Protein AF-A0A8S3PV95-F1 (afdb_monomer_lite)

Structure (mmCIF, N/CA/C/O backbone):
data_AF-A0A8S3PV95-F1
#
_entry.id   AF-A0A8S3PV95-F1
#
loop_
_atom_site.group_PDB
_atom_site.id
_atom_site.type_symbol
_atom_site.label_atom_id
_atom_site.label_alt_id
_atom_site.label_comp_id
_atom_site.label_asym_id
_atom_site.label_entity_id
_atom_site.label_seq_id
_atom_site.pdbx_PDB_ins_code
_atom_site.Cartn_x
_atom_site.Cartn_y
_atom_site.Cartn_z
_atom_site.occupancy
_atom_site.B_iso_or_equiv
_atom_site.auth_seq_id
_atom_site.auth_comp_id
_atom_site.auth_asym_id
_atom_site.auth_atom_id
_atom_site.pdbx_PDB_model_num
ATOM 1 N N . MET A 1 1 ? -9.561 -6.907 -27.483 1.00 29.58 1 MET A N 1
ATOM 2 C CA . MET A 1 1 ? -8.348 -7.741 -27.579 1.00 29.58 1 MET A CA 1
ATOM 3 C C . MET A 1 1 ? -7.239 -7.018 -26.841 1.00 29.58 1 MET A C 1
ATOM 5 O O . MET A 1 1 ? -6.852 -5.944 -27.273 1.00 29.58 1 MET A O 1
ATOM 9 N N . LEU A 1 2 ? -6.830 -7.521 -25.676 1.00 30.83 2 LEU A N 1
ATOM 10 C CA . LEU A 1 2 ? -5.582 -7.102 -25.039 1.00 30.83 2 LEU A CA 1
ATOM 11 C C . LEU A 1 2 ? -4.491 -7.917 -25.732 1.00 30.83 2 LEU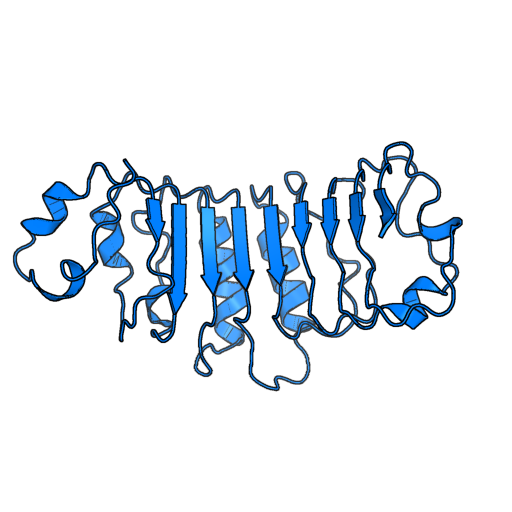 A C 1
ATOM 13 O O . LEU A 1 2 ? -4.472 -9.133 -25.579 1.00 30.83 2 LEU A O 1
ATOM 17 N N . GLU A 1 3 ? -3.653 -7.278 -26.545 1.00 33.09 3 GLU A N 1
ATOM 18 C CA . GLU A 1 3 ? -2.415 -7.902 -27.012 1.00 33.09 3 GLU A CA 1
ATOM 19 C C . GLU A 1 3 ? -1.503 -8.066 -25.793 1.00 33.09 3 GLU A C 1
ATOM 21 O O . GLU A 1 3 ? -0.756 -7.167 -25.410 1.00 33.09 3 GLU A O 1
ATOM 26 N N . THR A 1 4 ? -1.620 -9.204 -25.115 1.00 37.59 4 THR A N 1
ATOM 27 C CA . THR A 1 4 ? -0.568 -9.711 -24.237 1.00 37.59 4 THR A CA 1
ATOM 28 C C . THR A 1 4 ? 0.606 -10.061 -25.136 1.00 37.59 4 THR A C 1
ATOM 30 O O . THR A 1 4 ? 0.653 -11.136 -25.724 1.00 37.59 4 THR A O 1
ATOM 33 N N . VAL A 1 5 ? 1.512 -9.104 -25.314 1.00 43.50 5 VAL A N 1
ATOM 34 C CA . VAL A 1 5 ? 2.782 -9.328 -26.000 1.00 43.50 5 VAL A CA 1
ATOM 35 C C . VAL A 1 5 ? 3.609 -10.250 -25.109 1.00 43.50 5 VAL A C 1
ATOM 37 O O . VAL A 1 5 ? 4.073 -9.831 -24.049 1.00 43.50 5 VAL A O 1
ATOM 40 N N . GLU A 1 6 ? 3.755 -11.514 -25.511 1.00 42.12 6 GLU A N 1
ATOM 41 C CA . GLU A 1 6 ? 4.712 -12.429 -24.893 1.00 42.12 6 GLU A CA 1
ATOM 42 C C . GLU A 1 6 ? 6.130 -11.880 -25.087 1.00 42.12 6 GLU A C 1
ATOM 44 O O . GLU A 1 6 ? 6.581 -11.537 -26.181 1.00 42.12 6 GLU A O 1
ATOM 49 N N . VAL A 1 7 ? 6.814 -11.715 -23.959 1.00 48.84 7 VAL A N 1
ATOM 50 C CA . VAL A 1 7 ? 8.017 -10.900 -23.795 1.00 48.84 7 VAL A CA 1
ATOM 51 C C . VAL A 1 7 ? 9.277 -11.721 -24.092 1.00 48.84 7 VAL A C 1
ATOM 53 O O . VAL A 1 7 ? 10.231 -11.732 -23.319 1.00 48.84 7 VAL A O 1
ATOM 56 N N . ASP A 1 8 ? 9.316 -12.380 -25.248 1.00 43.03 8 ASP A N 1
ATOM 57 C CA . ASP A 1 8 ? 10.586 -12.844 -25.834 1.00 43.03 8 ASP A CA 1
ATOM 58 C C . ASP A 1 8 ? 11.367 -11.676 -26.472 1.00 43.03 8 ASP A C 1
ATOM 60 O O . ASP A 1 8 ? 12.586 -11.723 -26.646 1.00 43.03 8 ASP A O 1
ATOM 64 N N . ILE A 1 9 ? 10.680 -10.553 -26.702 1.00 49.56 9 ILE A N 1
ATOM 65 C CA . ILE A 1 9 ? 11.205 -9.315 -27.291 1.00 49.56 9 ILE A CA 1
ATOM 66 C C . ILE A 1 9 ? 12.329 -8.663 -26.463 1.00 49.56 9 ILE A C 1
ATOM 68 O O . ILE A 1 9 ? 13.257 -8.090 -27.032 1.00 49.56 9 ILE A O 1
ATOM 72 N N . LEU A 1 10 ? 12.306 -8.759 -25.128 1.00 49.19 10 LEU A N 1
ATOM 73 C CA . LEU A 1 10 ? 13.292 -8.059 -24.286 1.00 49.19 10 LEU A CA 1
ATOM 74 C C . LEU A 1 10 ? 14.672 -8.733 -24.239 1.00 49.19 10 LEU A C 1
ATOM 76 O O . LEU A 1 10 ? 15.622 -8.118 -23.754 1.00 49.19 10 LEU A O 1
ATOM 80 N N . LYS A 1 11 ? 14.806 -9.969 -24.737 1.00 45.56 11 LYS A N 1
ATOM 81 C CA . LYS A 1 11 ? 16.090 -10.692 -24.763 1.00 45.56 11 LYS A CA 1
ATOM 82 C C . LYS A 1 11 ? 16.839 -10.584 -26.096 1.00 45.56 11 LYS A C 1
ATOM 84 O O . LYS A 1 11 ? 18.030 -10.875 -26.112 1.00 45.56 11 LYS A O 1
ATOM 89 N N . ALA A 1 12 ? 16.181 -10.192 -27.191 1.00 40.50 12 ALA A N 1
ATOM 90 C CA . ALA A 1 12 ? 16.647 -10.565 -28.532 1.00 40.50 12 ALA A CA 1
ATOM 91 C C . ALA A 1 12 ? 17.147 -9.431 -29.450 1.00 40.50 12 ALA A C 1
ATOM 93 O O . ALA A 1 12 ? 17.648 -9.747 -30.525 1.00 40.50 12 ALA A O 1
ATOM 94 N N . ASP A 1 13 ? 17.061 -8.145 -29.082 1.00 49.44 13 ASP A N 1
ATOM 95 C CA . ASP A 1 13 ? 17.393 -7.066 -30.033 1.00 49.44 13 ASP A CA 1
ATOM 96 C C . ASP A 1 13 ? 18.457 -6.064 -29.534 1.00 49.44 13 ASP A C 1
ATOM 98 O O . ASP A 1 13 ? 18.120 -5.057 -28.902 1.00 49.44 13 ASP A O 1
ATOM 102 N N . PRO A 1 14 ? 19.747 -6.290 -29.850 1.00 44.56 14 PRO A N 1
ATOM 103 C CA . PRO A 1 14 ? 20.816 -5.318 -29.619 1.00 44.56 14 PRO A CA 1
ATOM 104 C C . PRO A 1 14 ? 20.798 -4.118 -30.593 1.00 44.56 14 PRO A C 1
ATOM 106 O O . PRO A 1 14 ? 21.588 -3.193 -30.409 1.00 44.56 14 PRO A O 1
ATOM 109 N N . PHE A 1 15 ? 19.908 -4.088 -31.597 1.00 44.50 15 PHE A N 1
ATOM 110 C CA . PHE A 1 15 ? 19.884 -3.080 -32.669 1.00 44.50 15 PHE A CA 1
ATOM 111 C C . PHE A 1 15 ? 18.680 -2.120 -32.635 1.00 44.50 15 PHE A C 1
ATOM 113 O O . PHE A 1 15 ? 18.562 -1.252 -33.503 1.00 44.50 15 PHE A O 1
ATOM 120 N N . GLY A 1 16 ? 17.813 -2.190 -31.620 1.00 48.78 16 GLY A N 1
ATOM 121 C CA . GLY A 1 16 ? 16.838 -1.126 -31.343 1.00 48.78 16 GLY A CA 1
ATOM 122 C C . GLY A 1 16 ? 15.613 -1.077 -32.269 1.00 48.78 16 GLY A C 1
ATOM 123 O O . GLY A 1 16 ? 14.827 -0.128 -32.180 1.00 48.78 16 GLY A O 1
ATOM 124 N N . GLN A 1 17 ? 15.431 -2.051 -33.162 1.00 48.94 17 GLN A N 1
ATOM 125 C CA . GLN A 1 17 ? 14.332 -2.058 -34.132 1.00 48.94 17 GLN A CA 1
ATOM 126 C C . GLN A 1 17 ? 13.010 -2.525 -33.519 1.00 48.94 17 GLN A C 1
ATOM 128 O O . GLN A 1 17 ? 11.970 -1.925 -33.796 1.00 48.94 17 GLN A O 1
ATOM 133 N N . VAL A 1 18 ? 13.037 -3.514 -32.622 1.00 52.06 18 VAL A N 1
ATOM 134 C CA . VAL A 1 18 ? 11.828 -4.028 -31.963 1.00 52.06 18 VAL A CA 1
ATOM 135 C C . VAL A 1 18 ? 11.217 -2.972 -31.032 1.00 52.06 18 VAL A C 1
ATOM 137 O O . VAL A 1 18 ? 9.998 -2.844 -30.925 1.00 52.06 18 VAL A O 1
ATOM 140 N N . TYR A 1 19 ? 12.048 -2.112 -30.448 1.00 53.94 19 TYR A N 1
ATOM 141 C CA . TYR A 1 19 ? 11.628 -1.075 -29.508 1.00 53.94 19 TYR A CA 1
ATOM 142 C C . TYR A 1 19 ? 10.808 0.066 -30.132 1.00 53.94 19 TYR A C 1
ATOM 144 O O . TYR A 1 19 ? 9.970 0.649 -29.445 1.00 53.94 19 TYR A O 1
ATOM 152 N N . LYS A 1 20 ? 10.962 0.364 -31.434 1.00 58.91 20 LYS A N 1
ATOM 153 C CA . LYS A 1 20 ? 10.128 1.380 -32.115 1.00 58.91 20 LYS A CA 1
ATOM 154 C C . LYS A 1 20 ? 8.649 0.980 -32.196 1.00 58.91 20 LYS A C 1
ATOM 156 O O . LYS A 1 20 ? 7.794 1.861 -32.280 1.00 58.91 20 LYS A O 1
ATOM 161 N N . SER A 1 21 ? 8.348 -0.319 -32.149 1.00 63.25 21 SER A N 1
ATOM 162 C CA . SER A 1 21 ? 6.982 -0.851 -32.253 1.00 63.25 21 SER A CA 1
ATOM 163 C C . SER A 1 21 ? 6.175 -0.761 -30.951 1.00 63.25 21 SER A C 1
ATOM 165 O O . SER A 1 21 ? 4.957 -0.909 -30.964 1.00 63.25 21 SER A O 1
ATOM 167 N N . LEU A 1 22 ? 6.821 -0.467 -29.817 1.00 74.75 22 LEU A N 1
ATOM 168 C CA . LEU A 1 22 ? 6.181 -0.535 -28.499 1.00 74.75 22 LEU A CA 1
ATOM 169 C C . LEU A 1 22 ? 5.554 0.796 -28.045 1.00 74.75 22 LEU A C 1
ATOM 171 O O . LEU A 1 22 ? 4.965 0.879 -26.968 1.00 74.75 22 LEU A O 1
ATOM 175 N N . ASN A 1 23 ? 5.598 1.834 -28.886 1.00 81.25 23 ASN A N 1
ATOM 176 C CA . ASN A 1 23 ? 5.058 3.167 -28.588 1.00 81.25 23 ASN A CA 1
ATOM 177 C C . ASN A 1 23 ? 3.538 3.188 -28.344 1.00 81.25 23 ASN A C 1
ATOM 179 O O . ASN A 1 23 ? 2.999 4.181 -27.870 1.00 81.25 23 ASN A O 1
ATOM 183 N N . HIS A 1 24 ? 2.825 2.115 -28.665 1.00 83.94 24 HIS A N 1
ATOM 184 C CA . HIS A 1 24 ? 1.377 2.017 -28.471 1.00 83.94 24 HIS A CA 1
ATOM 185 C C . HIS A 1 24 ? 1.008 1.364 -27.130 1.00 83.94 24 HIS A C 1
ATOM 187 O O . HIS A 1 24 ? -0.161 1.382 -26.729 1.00 83.94 24 HIS A O 1
ATOM 193 N N . LEU A 1 25 ? 1.988 0.784 -26.428 1.00 87.12 25 LEU A N 1
ATOM 194 C CA . LEU A 1 25 ? 1.743 0.040 -25.203 1.00 87.12 25 LEU A CA 1
ATOM 195 C C . LEU A 1 25 ? 1.392 0.971 -24.043 1.00 87.12 25 LEU A C 1
ATOM 197 O O . LEU A 1 25 ? 2.110 1.910 -23.704 1.00 87.12 25 LEU A O 1
ATOM 201 N N . HIS A 1 26 ? 0.272 0.652 -23.401 1.00 92.38 26 HIS A N 1
ATOM 202 C CA . HIS A 1 26 ? -0.231 1.352 -22.221 1.00 92.38 26 HIS A CA 1
ATOM 203 C C . HIS A 1 26 ? -0.148 0.503 -20.955 1.00 92.38 26 HIS A C 1
ATOM 205 O O . HIS A 1 26 ? -0.152 1.050 -19.853 1.00 92.38 26 HIS A O 1
ATOM 211 N N . THR A 1 27 ? -0.086 -0.816 -21.110 1.00 91.62 27 THR A N 1
ATOM 212 C CA . THR A 1 27 ? -0.018 -1.773 -20.011 1.00 91.62 27 THR A CA 1
ATOM 213 C C . THR A 1 27 ? 1.033 -2.811 -20.347 1.00 91.62 27 THR A C 1
ATOM 215 O O . THR A 1 27 ? 1.035 -3.335 -21.457 1.00 91.62 27 THR A O 1
ATOM 218 N N . ILE A 1 28 ? 1.900 -3.098 -19.386 1.00 89.31 28 ILE A N 1
ATOM 219 C CA . ILE A 1 28 ? 2.813 -4.235 -19.418 1.00 89.31 28 ILE A CA 1
ATOM 220 C C . ILE A 1 28 ? 2.530 -5.040 -18.156 1.00 89.31 28 ILE A C 1
ATOM 222 O O . ILE A 1 28 ? 2.617 -4.504 -17.051 1.00 89.31 28 ILE A O 1
ATOM 226 N N . ASP A 1 29 ? 2.173 -6.306 -18.336 1.00 88.44 29 ASP A N 1
ATOM 227 C CA . ASP A 1 29 ? 2.067 -7.284 -17.260 1.00 88.44 29 ASP A CA 1
ATOM 228 C C . ASP A 1 29 ? 3.098 -8.371 -17.524 1.00 88.44 29 ASP A C 1
ATOM 230 O O . ASP A 1 29 ? 3.001 -9.133 -18.485 1.00 88.44 29 ASP A O 1
ATOM 234 N N . ILE A 1 30 ? 4.113 -8.394 -16.675 1.00 82.38 30 ILE A N 1
ATOM 235 C CA . ILE A 1 30 ? 5.175 -9.387 -16.715 1.00 82.38 30 ILE A CA 1
ATOM 236 C C . ILE A 1 30 ? 5.198 -10.238 -15.451 1.00 82.38 30 ILE A C 1
ATOM 238 O O . ILE A 1 30 ? 6.207 -10.866 -15.136 1.00 82.38 30 ILE A O 1
ATOM 242 N N . GLY A 1 31 ? 4.081 -10.301 -14.726 1.00 73.56 31 GLY A N 1
ATOM 243 C CA . GLY A 1 31 ? 4.065 -10.896 -13.403 1.00 73.56 31 GLY A CA 1
ATOM 244 C C . GLY A 1 31 ? 4.331 -12.403 -13.334 1.00 73.56 31 GLY A C 1
ATOM 245 O O . GLY A 1 31 ? 4.672 -12.954 -12.294 1.00 73.56 31 GLY A O 1
ATOM 246 N N . LYS A 1 32 ? 4.201 -13.107 -14.452 1.00 72.56 32 LYS A N 1
ATOM 247 C CA . LYS A 1 32 ? 4.468 -14.553 -14.519 1.00 72.56 32 LYS A CA 1
ATOM 248 C C . LYS A 1 32 ? 5.779 -14.886 -15.222 1.00 72.56 32 LYS A C 1
ATOM 250 O O . LYS A 1 32 ? 6.073 -16.057 -15.450 1.00 72.56 32 LYS A O 1
ATOM 255 N N . CYS A 1 33 ? 6.550 -13.869 -15.589 1.00 70.06 33 CYS A N 1
ATOM 256 C CA . CYS A 1 33 ? 7.752 -14.040 -16.382 1.00 70.06 33 CYS A CA 1
ATOM 257 C C . CYS A 1 33 ? 8.990 -14.135 -15.486 1.00 70.06 33 CYS A C 1
ATOM 259 O O . CYS A 1 33 ? 9.154 -13.384 -14.528 1.00 70.06 33 CYS A O 1
ATOM 261 N N . TRP A 1 34 ? 9.899 -15.042 -15.835 1.00 67.12 34 TRP A N 1
ATOM 262 C CA . TRP A 1 34 ? 11.177 -15.203 -15.148 1.00 67.12 34 TRP A CA 1
ATOM 263 C C . TRP A 1 34 ? 12.246 -14.399 -15.888 1.00 67.12 34 TRP A C 1
ATOM 265 O O . TRP A 1 34 ? 12.825 -14.876 -16.869 1.00 67.12 34 TRP A O 1
ATOM 275 N N . PHE A 1 35 ? 12.524 -13.176 -15.431 1.00 65.25 35 PHE A N 1
ATOM 276 C CA . PHE A 1 35 ? 13.689 -12.428 -15.909 1.00 65.25 35 PHE A CA 1
ATOM 277 C C . PHE A 1 35 ? 14.830 -12.506 -14.899 1.00 65.25 35 PHE A C 1
ATOM 279 O O . PHE A 1 35 ? 14.646 -12.547 -13.690 1.00 65.25 35 PHE A O 1
ATOM 286 N N . TYR A 1 36 ? 16.061 -12.518 -15.394 1.00 61.94 36 TYR A N 1
ATOM 287 C CA . TYR A 1 36 ? 17.219 -12.383 -14.514 1.00 61.94 36 TYR A CA 1
ATOM 288 C C . TYR A 1 36 ? 17.446 -10.907 -14.154 1.00 61.94 36 TYR A C 1
ATOM 290 O O . TYR A 1 36 ? 17.741 -10.543 -13.013 1.00 61.94 36 TYR A O 1
ATOM 298 N N . GLN A 1 37 ? 17.238 -10.030 -15.138 1.00 65.38 37 GLN A N 1
ATOM 299 C CA . GLN A 1 37 ? 17.401 -8.594 -15.014 1.00 65.38 37 GLN A CA 1
ATOM 300 C C . GLN A 1 37 ? 16.533 -7.891 -16.055 1.00 65.38 37 GLN A C 1
ATOM 302 O O . GLN A 1 37 ? 16.443 -8.337 -17.196 1.00 65.38 37 GLN A O 1
ATOM 307 N N . ILE A 1 38 ? 15.938 -6.769 -15.664 1.00 68.25 38 ILE A N 1
ATOM 308 C CA . ILE A 1 38 ? 15.377 -5.797 -16.596 1.00 68.25 38 ILE A CA 1
ATOM 309 C C . ILE A 1 38 ? 16.153 -4.499 -16.357 1.00 68.25 38 ILE A C 1
ATOM 311 O O . ILE A 1 38 ? 16.421 -4.131 -15.209 1.00 68.25 38 ILE A O 1
ATOM 315 N N . ALA A 1 39 ? 16.599 -3.838 -17.421 1.00 71.56 39 ALA A N 1
ATOM 316 C CA . ALA A 1 39 ? 17.267 -2.550 -17.297 1.00 71.56 39 ALA A CA 1
ATOM 317 C C . ALA A 1 39 ? 16.210 -1.445 -17.170 1.00 71.56 39 ALA A C 1
ATOM 319 O O . ALA A 1 39 ? 15.237 -1.429 -17.919 1.00 71.56 39 ALA A O 1
ATOM 320 N N . SER A 1 40 ? 16.391 -0.484 -16.262 1.00 66.62 40 SER A N 1
ATOM 321 C CA . SER A 1 40 ? 15.451 0.644 -16.133 1.00 66.62 40 SER A CA 1
ATOM 322 C C . SER A 1 40 ? 15.357 1.481 -17.415 1.00 66.62 40 SER A C 1
ATOM 324 O O . SER A 1 40 ? 14.304 2.031 -17.729 1.00 66.62 40 SER A O 1
ATOM 326 N N . THR A 1 41 ? 16.419 1.509 -18.225 1.00 73.88 41 THR A N 1
ATOM 327 C CA . THR A 1 41 ? 16.441 2.173 -19.536 1.00 73.88 41 THR A CA 1
ATOM 328 C C . THR A 1 41 ? 15.499 1.547 -20.563 1.00 73.88 41 THR A C 1
ATOM 330 O O . THR A 1 41 ? 15.116 2.241 -21.504 1.00 73.88 41 THR A O 1
ATOM 333 N N . THR A 1 42 ? 15.076 0.292 -20.379 1.00 75.62 42 THR A N 1
ATOM 334 C CA . THR A 1 42 ? 14.165 -0.415 -21.289 1.00 75.62 42 THR A CA 1
ATOM 335 C C . THR A 1 42 ? 12.838 0.329 -21.471 1.00 75.62 42 THR A C 1
ATOM 337 O O . THR A 1 42 ? 12.275 0.317 -22.563 1.00 75.62 42 THR A O 1
ATOM 340 N N . PHE A 1 43 ? 12.350 1.056 -20.461 1.00 79.19 43 PHE A N 1
ATOM 341 C CA . PHE A 1 43 ? 11.054 1.739 -20.579 1.00 79.19 43 PHE A CA 1
ATOM 342 C C . PHE A 1 43 ? 11.091 3.079 -21.294 1.00 79.19 43 PHE A C 1
ATOM 344 O O . PHE A 1 43 ? 10.036 3.627 -21.606 1.00 79.19 43 PHE A O 1
ATOM 351 N N . ARG A 1 44 ? 12.278 3.586 -21.645 1.00 80.94 44 ARG A N 1
ATOM 352 C CA . ARG A 1 44 ? 12.385 4.761 -22.526 1.00 80.94 44 ARG A CA 1
ATOM 353 C C . ARG A 1 44 ? 11.738 4.513 -23.892 1.00 80.94 44 ARG A C 1
ATOM 355 O O . ARG A 1 44 ? 11.358 5.465 -24.563 1.00 80.94 44 ARG A O 1
ATOM 362 N N . PHE A 1 45 ? 11.587 3.246 -24.268 1.00 82.31 45 PHE A N 1
ATOM 363 C CA . PHE A 1 45 ? 10.964 2.807 -25.511 1.00 82.31 45 PHE A CA 1
ATOM 364 C C . PHE A 1 45 ? 9.449 2.570 -25.411 1.00 82.31 45 PHE A C 1
ATOM 366 O O . PHE A 1 45 ? 8.815 2.251 -26.409 1.00 82.31 45 PHE A O 1
ATOM 373 N N . VAL A 1 46 ? 8.851 2.747 -24.228 1.00 86.44 46 VAL A N 1
ATOM 374 C CA . VAL A 1 46 ? 7.392 2.691 -24.026 1.00 86.44 46 VAL A CA 1
ATOM 375 C C . VAL A 1 46 ? 6.891 3.973 -23.351 1.00 86.44 46 VAL A C 1
ATOM 377 O O . VAL A 1 46 ? 6.343 3.937 -22.249 1.00 86.44 46 VAL A O 1
ATOM 380 N N . PRO A 1 47 ? 7.041 5.143 -24.004 1.00 87.50 47 PRO A N 1
ATOM 381 C CA . PRO A 1 47 ? 6.776 6.446 -23.382 1.00 87.50 47 PRO A CA 1
ATOM 382 C C . PRO A 1 47 ? 5.303 6.673 -22.996 1.00 87.50 47 PRO A C 1
ATOM 384 O O . PRO A 1 47 ? 4.983 7.628 -22.285 1.00 87.50 47 PRO A O 1
ATOM 387 N N . TYR A 1 48 ? 4.393 5.812 -23.459 1.00 90.56 48 TYR A N 1
ATOM 388 C CA . TYR A 1 48 ? 2.956 5.873 -23.185 1.00 90.56 48 TYR A CA 1
ATOM 389 C C . TYR A 1 48 ? 2.481 4.879 -22.121 1.00 90.56 48 TYR A C 1
ATOM 391 O O . TYR A 1 48 ? 1.279 4.819 -21.842 1.00 90.56 48 TYR A O 1
ATOM 399 N N . LEU A 1 49 ? 3.407 4.148 -21.492 1.00 90.69 49 LEU A N 1
ATOM 400 C CA . LEU A 1 49 ? 3.096 3.179 -20.452 1.00 90.69 49 LEU A CA 1
ATOM 401 C C . LEU A 1 49 ? 2.380 3.854 -19.273 1.00 90.69 49 LEU A C 1
ATOM 403 O O . LEU A 1 49 ? 2.879 4.807 -18.674 1.00 90.69 49 LEU A O 1
ATOM 407 N N . LYS A 1 50 ? 1.195 3.341 -18.937 1.00 93.75 50 LYS A N 1
ATOM 408 C CA . LYS A 1 50 ? 0.358 3.798 -17.819 1.00 93.75 50 LYS A CA 1
ATOM 409 C C . LYS A 1 50 ? 0.325 2.786 -16.684 1.00 93.75 50 LYS A C 1
ATOM 411 O O . LYS A 1 50 ? 0.247 3.198 -15.530 1.00 93.75 50 LYS A O 1
ATOM 416 N N . ASN A 1 51 ? 0.383 1.496 -17.000 1.00 94.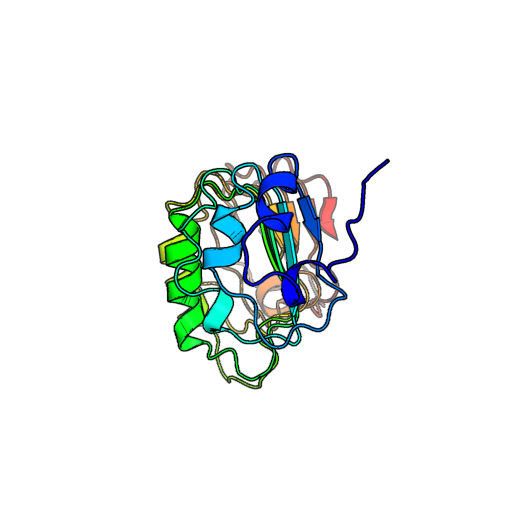06 51 ASN A N 1
ATOM 417 C CA . ASN A 1 51 ? 0.280 0.420 -16.024 1.00 94.06 51 ASN A CA 1
ATOM 418 C C . ASN A 1 51 ? 1.449 -0.544 -16.185 1.00 94.06 51 ASN A C 1
ATOM 420 O O . ASN A 1 51 ? 1.718 -1.018 -17.288 1.00 94.06 51 ASN A O 1
ATOM 424 N N . LEU A 1 52 ? 2.108 -0.848 -15.079 1.00 90.75 52 LEU A N 1
ATOM 425 C CA . LEU A 1 52 ? 3.227 -1.769 -15.040 1.00 90.75 52 LEU A CA 1
ATOM 426 C C . LEU A 1 52 ? 3.006 -2.744 -13.886 1.00 90.75 52 LEU A C 1
ATOM 428 O O . LEU A 1 52 ? 2.969 -2.333 -12.725 1.00 90.75 52 LEU A O 1
ATOM 432 N N . ASP A 1 53 ? 2.796 -4.013 -14.218 1.00 89.81 53 ASP A N 1
ATOM 433 C CA . ASP A 1 53 ? 2.695 -5.107 -13.256 1.00 89.81 53 ASP A CA 1
ATOM 434 C C . ASP A 1 53 ? 3.895 -6.026 -13.408 1.00 89.81 53 ASP A C 1
ATOM 436 O O . ASP A 1 53 ? 4.256 -6.467 -14.501 1.00 89.81 53 ASP A O 1
ATOM 440 N N . ILE A 1 54 ? 4.549 -6.238 -12.283 1.00 84.69 54 ILE A N 1
ATOM 441 C CA . ILE A 1 54 ? 5.856 -6.833 -12.181 1.00 84.69 54 ILE A CA 1
ATOM 442 C C . ILE A 1 54 ? 5.812 -7.752 -10.970 1.00 84.69 54 ILE A C 1
ATOM 444 O O . ILE A 1 54 ? 5.676 -7.306 -9.836 1.00 84.69 54 ILE A O 1
ATOM 448 N N . ASP A 1 55 ? 5.952 -9.044 -11.201 1.00 79.19 55 ASP A N 1
ATOM 449 C CA . ASP A 1 55 ? 6.088 -10.078 -10.177 1.00 79.19 55 ASP A CA 1
ATOM 450 C C . ASP A 1 55 ? 7.362 -10.832 -10.527 1.00 79.19 55 ASP A C 1
ATOM 452 O O . ASP A 1 55 ? 7.586 -11.179 -11.687 1.00 79.19 55 ASP A O 1
ATOM 456 N N . ILE A 1 56 ? 8.309 -10.829 -9.591 1.00 65.50 56 ILE A N 1
ATOM 457 C CA . ILE A 1 56 ? 9.710 -10.845 -9.985 1.00 65.50 56 ILE A CA 1
ATOM 458 C C . ILE A 1 56 ? 10.550 -11.730 -9.069 1.00 65.50 56 ILE A C 1
ATOM 460 O O . ILE A 1 56 ? 11.049 -11.355 -8.016 1.00 65.50 56 ILE A O 1
ATOM 464 N N . SER A 1 57 ? 10.862 -12.887 -9.635 1.00 54.88 57 SER A N 1
ATOM 465 C CA . SER A 1 57 ? 12.120 -13.610 -9.478 1.00 54.88 57 SER A CA 1
ATOM 466 C C . SER A 1 57 ? 13.340 -12.867 -10.083 1.00 54.88 57 SER A C 1
ATOM 468 O O . SER A 1 57 ? 14.390 -13.476 -10.272 1.00 54.88 57 SER A O 1
ATOM 470 N N . CYS A 1 58 ? 13.253 -11.555 -10.362 1.00 52.66 58 CYS A N 1
ATOM 471 C CA . CYS A 1 58 ? 14.318 -10.745 -10.990 1.00 52.66 58 CYS A CA 1
ATOM 472 C C . CYS A 1 58 ? 14.991 -9.749 -10.022 1.00 52.66 58 CYS A C 1
ATOM 474 O O . CYS A 1 58 ? 14.480 -9.386 -8.965 1.00 52.66 58 CYS A O 1
ATOM 476 N N . SER A 1 59 ? 16.175 -9.284 -10.418 1.00 55.91 59 SER A N 1
ATOM 477 C CA . SER A 1 59 ? 17.071 -8.465 -9.596 1.00 55.91 59 SER A CA 1
ATOM 478 C C . SER A 1 59 ? 16.616 -7.009 -9.363 1.00 55.91 59 SER A C 1
ATOM 480 O O . SER A 1 59 ? 16.222 -6.298 -10.287 1.00 55.91 59 SER A O 1
ATOM 482 N N . ILE A 1 60 ? 16.818 -6.532 -8.126 1.00 58.88 60 ILE A N 1
ATOM 483 C CA . ILE A 1 60 ? 16.560 -5.180 -7.570 1.00 58.88 60 ILE A CA 1
ATOM 484 C C . ILE A 1 60 ? 17.122 -4.027 -8.396 1.00 58.88 60 ILE A C 1
ATOM 486 O O . ILE A 1 60 ? 16.586 -2.919 -8.358 1.00 58.88 60 ILE A O 1
ATOM 490 N N . ARG A 1 61 ? 18.189 -4.268 -9.170 1.00 63.91 61 ARG A N 1
ATOM 491 C CA . ARG A 1 61 ? 18.844 -3.231 -9.990 1.00 63.91 61 ARG A CA 1
ATOM 492 C C . ARG A 1 61 ? 17.875 -2.515 -10.935 1.00 63.91 61 ARG A C 1
ATOM 494 O O . ARG A 1 61 ? 18.146 -1.388 -11.328 1.00 63.91 61 ARG A O 1
ATOM 501 N N . PHE A 1 62 ? 16.757 -3.157 -11.251 1.00 65.00 62 PHE A N 1
ATOM 502 C CA . PHE A 1 62 ? 15.660 -2.615 -12.032 1.00 65.00 62 PHE A CA 1
ATOM 503 C C . PHE A 1 62 ? 15.028 -1.329 -11.469 1.00 65.00 62 PHE A C 1
ATOM 505 O O . PHE A 1 62 ? 14.670 -0.444 -12.242 1.00 65.00 62 PHE A O 1
ATOM 512 N N . LEU A 1 63 ? 14.884 -1.205 -10.144 1.00 67.00 63 LEU A N 1
ATOM 513 C CA . LEU A 1 63 ? 14.155 -0.081 -9.532 1.00 67.00 63 LEU A CA 1
ATOM 514 C C . LEU A 1 63 ? 15.017 1.173 -9.353 1.00 67.00 63 LEU A C 1
ATOM 516 O O . LEU A 1 63 ? 14.487 2.251 -9.105 1.00 67.00 63 LEU A O 1
ATOM 520 N N . ARG A 1 64 ? 16.339 1.068 -9.531 1.00 68.19 64 ARG A N 1
ATOM 521 C CA . ARG A 1 64 ? 17.216 2.242 -9.550 1.00 68.19 64 ARG A CA 1
ATOM 522 C C . ARG A 1 64 ? 17.034 2.979 -10.877 1.00 68.19 64 ARG A C 1
ATOM 524 O O . ARG A 1 64 ? 17.134 2.369 -11.945 1.00 68.19 64 ARG A O 1
ATOM 531 N N . ASN A 1 65 ? 16.823 4.296 -10.813 1.00 68.50 65 ASN A N 1
ATOM 532 C CA . ASN A 1 65 ? 16.595 5.168 -11.977 1.00 68.50 65 ASN A CA 1
ATOM 533 C C . ASN A 1 65 ? 15.224 4.975 -12.655 1.00 68.50 65 ASN A C 1
ATOM 535 O O . ASN A 1 65 ? 15.063 5.274 -13.839 1.00 68.50 65 ASN A O 1
ATOM 539 N N . PHE A 1 66 ? 14.225 4.503 -11.905 1.00 67.88 66 PHE A N 1
ATOM 540 C CA . PHE A 1 66 ? 12.873 4.230 -12.407 1.00 67.88 66 PHE A CA 1
ATOM 541 C C . PHE A 1 66 ? 12.161 5.468 -12.993 1.00 67.88 66 PHE A C 1
ATOM 543 O O . PHE A 1 66 ? 11.266 5.351 -13.824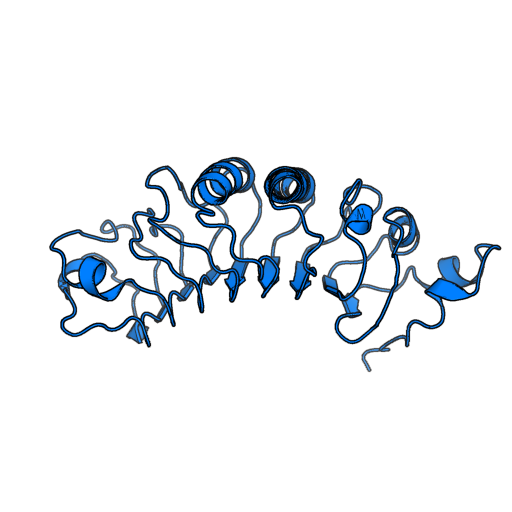 1.00 67.88 66 PHE A O 1
ATOM 550 N N . HIS A 1 67 ? 12.595 6.674 -12.619 1.00 67.56 67 HIS A N 1
ATOM 551 C CA . HIS A 1 67 ? 12.045 7.935 -13.117 1.00 67.56 67 HIS A CA 1
ATOM 552 C C . HIS A 1 67 ? 12.375 8.227 -14.597 1.00 67.56 67 HIS A C 1
ATOM 554 O O . HIS A 1 67 ? 11.707 9.054 -15.223 1.00 67.56 67 HIS A O 1
ATOM 560 N N . PHE A 1 68 ? 13.362 7.555 -15.207 1.00 67.56 68 PHE A N 1
ATOM 561 C CA . PHE A 1 68 ? 13.713 7.802 -16.609 1.00 67.56 68 PHE A CA 1
ATOM 562 C C . PHE A 1 68 ? 12.750 7.109 -17.583 1.00 67.56 68 PHE A C 1
ATOM 564 O O . PHE A 1 68 ? 12.860 5.916 -17.844 1.00 67.56 68 PHE A O 1
ATOM 571 N N . GLY A 1 69 ? 11.866 7.891 -18.208 1.00 69.62 69 GLY A N 1
ATOM 572 C CA . GLY A 1 69 ? 11.009 7.439 -19.316 1.00 69.62 69 GLY A CA 1
ATOM 573 C C . GLY A 1 69 ? 9.586 7.038 -18.920 1.00 69.62 69 GLY A C 1
ATOM 574 O O . GLY A 1 69 ? 8.777 6.754 -19.793 1.00 69.62 69 GLY A O 1
ATOM 575 N N . MET A 1 70 ? 9.248 7.085 -17.628 1.00 79.69 70 MET A N 1
ATOM 576 C CA . MET A 1 70 ? 7.931 6.699 -17.099 1.00 79.69 70 MET A CA 1
ATOM 577 C C . MET A 1 70 ? 7.065 7.896 -16.683 1.00 79.69 70 MET A C 1
ATOM 579 O O . MET A 1 70 ? 6.296 7.834 -15.725 1.00 79.69 70 MET A O 1
ATOM 583 N N . SER A 1 71 ? 7.149 9.006 -17.417 1.00 87.44 71 SER A N 1
ATOM 584 C CA . SER A 1 71 ? 6.419 10.247 -17.103 1.00 87.44 71 SER A CA 1
ATOM 585 C C . SER A 1 71 ? 4.894 10.140 -17.234 1.00 87.44 71 SER A C 1
ATOM 587 O O . SER A 1 71 ? 4.188 11.100 -16.938 1.00 87.44 71 SER A O 1
ATOM 589 N N . ARG A 1 72 ? 4.368 8.996 -17.686 1.00 91.12 72 ARG A N 1
ATOM 590 C CA . ARG A 1 72 ? 2.929 8.717 -17.816 1.00 91.12 72 ARG A CA 1
ATOM 591 C C . ARG A 1 72 ? 2.447 7.554 -16.952 1.00 91.12 72 ARG A C 1
ATOM 593 O O . ARG A 1 72 ? 1.253 7.246 -16.987 1.00 91.12 72 ARG A O 1
ATOM 600 N N . LEU A 1 73 ? 3.337 6.933 -16.176 1.00 91.06 73 LEU A N 1
ATOM 601 C CA . LEU A 1 73 ? 2.993 5.774 -15.366 1.00 91.06 73 LEU A CA 1
ATOM 602 C C . LEU A 1 73 ? 2.043 6.181 -14.235 1.00 91.06 73 LEU A C 1
ATOM 604 O O . LEU A 1 73 ? 2.367 7.021 -13.401 1.00 91.06 73 LEU A O 1
ATOM 608 N N . LYS A 1 74 ? 0.861 5.567 -14.216 1.00 94.69 74 LYS A N 1
ATOM 609 C CA . LYS A 1 74 ? -0.194 5.800 -13.224 1.00 94.69 74 LYS A CA 1
ATOM 610 C C . LYS A 1 74 ? -0.314 4.669 -12.215 1.00 94.69 74 LYS A C 1
ATOM 612 O O . LYS A 1 74 ? -0.738 4.915 -11.088 1.00 94.69 74 LYS A O 1
ATOM 617 N N . SER A 1 75 ? 0.006 3.445 -12.624 1.00 95.12 75 SER A N 1
ATOM 618 C CA . SER A 1 75 ? -0.133 2.254 -11.797 1.00 95.12 75 SER A CA 1
ATOM 619 C C . SER A 1 75 ? 1.136 1.422 -11.834 1.00 95.12 75 SER A C 1
ATOM 621 O O . SER A 1 75 ? 1.575 1.018 -12.910 1.00 95.12 75 SER A O 1
ATOM 623 N N . LEU A 1 76 ? 1.667 1.117 -10.655 1.00 92.12 76 LEU A N 1
ATOM 624 C CA . LEU A 1 76 ? 2.799 0.221 -10.474 1.00 92.12 76 LEU A CA 1
ATOM 625 C C . LEU A 1 76 ? 2.436 -0.874 -9.474 1.00 92.12 76 LEU A C 1
ATOM 627 O O . LEU A 1 76 ? 2.049 -0.587 -8.339 1.00 92.12 76 LEU A O 1
ATOM 631 N N . THR A 1 77 ? 2.595 -2.122 -9.898 1.00 91.31 77 THR A N 1
ATOM 632 C CA . THR A 1 77 ? 2.494 -3.292 -9.029 1.00 91.31 77 THR A CA 1
ATOM 633 C C . THR A 1 77 ? 3.820 -4.030 -9.031 1.00 91.31 77 THR A C 1
ATOM 635 O O . THR A 1 77 ? 4.341 -4.362 -10.088 1.00 91.31 77 THR A O 1
ATOM 638 N N . LEU A 1 78 ? 4.353 -4.264 -7.836 1.00 87.88 78 LEU A N 1
ATOM 639 C CA . LEU A 1 78 ? 5.573 -5.010 -7.571 1.00 87.88 78 LEU A CA 1
ATOM 640 C C . LEU A 1 78 ? 5.220 -6.180 -6.652 1.00 87.88 78 LEU A C 1
ATOM 642 O O . LEU A 1 78 ? 4.646 -5.970 -5.579 1.00 87.88 78 LEU A O 1
ATOM 646 N N . ARG A 1 79 ? 5.529 -7.411 -7.064 1.00 87.25 79 ARG A N 1
ATOM 647 C CA . ARG A 1 79 ? 5.242 -8.616 -6.280 1.00 87.25 79 ARG A CA 1
ATOM 648 C C . ARG A 1 79 ? 6.471 -9.504 -6.127 1.00 87.25 79 ARG A C 1
ATOM 650 O O . ARG A 1 79 ? 7.301 -9.562 -7.032 1.00 87.25 79 ARG A O 1
ATOM 657 N N . LYS A 1 80 ? 6.566 -10.187 -4.980 1.00 81.81 80 LYS A N 1
ATOM 658 C CA . LYS A 1 80 ? 7.567 -11.238 -4.711 1.00 81.81 80 LYS A CA 1
ATOM 659 C C . LYS A 1 80 ? 9.007 -10.834 -5.014 1.00 81.81 80 LYS A C 1
ATOM 661 O O . LYS A 1 80 ? 9.779 -11.659 -5.487 1.00 81.81 80 LYS A O 1
ATOM 666 N N . LEU A 1 81 ? 9.367 -9.577 -4.741 1.00 71.56 81 LEU A N 1
ATOM 667 C CA . LEU A 1 81 ? 10.746 -9.111 -4.870 1.00 71.56 81 LEU A CA 1
ATOM 668 C C . LEU A 1 81 ? 11.605 -9.983 -3.945 1.00 71.56 81 LEU A C 1
ATOM 670 O O . LEU A 1 81 ? 11.491 -9.877 -2.730 1.00 71.56 81 LEU A O 1
ATOM 674 N N . GLY A 1 82 ? 12.350 -10.929 -4.523 1.00 64.50 82 GLY A N 1
ATOM 675 C CA . GLY A 1 82 ? 13.000 -12.003 -3.773 1.00 64.50 82 GLY A CA 1
ATOM 676 C C . GLY A 1 82 ? 13.981 -11.525 -2.695 1.00 64.50 82 GLY A C 1
ATOM 677 O O . GLY A 1 82 ? 14.273 -10.342 -2.553 1.00 64.50 82 GLY A O 1
ATOM 678 N N . THR A 1 83 ? 14.569 -12.484 -1.981 1.00 57.22 83 THR A N 1
ATOM 679 C CA . THR A 1 83 ? 15.410 -12.310 -0.776 1.00 57.22 83 THR A CA 1
ATOM 680 C C . THR A 1 83 ? 16.557 -11.299 -0.864 1.00 57.22 83 THR A C 1
ATOM 682 O O . THR A 1 83 ? 17.036 -10.815 0.151 1.00 57.22 83 THR A O 1
ATOM 685 N N . LYS A 1 84 ? 17.004 -10.926 -2.067 1.00 58.59 84 LYS A N 1
ATOM 686 C CA . LYS A 1 84 ? 18.036 -9.894 -2.241 1.00 58.59 84 LYS A CA 1
ATOM 687 C C . LYS A 1 84 ? 17.506 -8.465 -2.101 1.00 58.59 84 LYS A C 1
ATOM 689 O O . LYS A 1 84 ? 18.310 -7.539 -2.205 1.00 58.59 84 LYS A O 1
ATOM 694 N N . PHE A 1 85 ? 16.194 -8.257 -1.951 1.00 62.44 85 PHE A N 1
ATOM 695 C CA . PHE A 1 85 ? 15.621 -6.931 -1.744 1.00 62.44 85 PHE A CA 1
ATOM 696 C C . PHE A 1 85 ? 16.012 -6.410 -0.369 1.00 62.44 85 PHE A C 1
ATOM 698 O O . PHE A 1 85 ? 15.311 -6.600 0.620 1.00 62.44 85 PHE A O 1
ATOM 705 N N . VAL A 1 86 ? 17.185 -5.775 -0.324 1.00 62.22 86 VAL A N 1
ATOM 706 C CA . VAL A 1 86 ? 17.680 -5.106 0.870 1.00 62.22 86 VAL A CA 1
ATOM 707 C C . VAL A 1 86 ? 16.681 -4.005 1.198 1.00 62.22 86 VAL A C 1
ATOM 709 O O . VAL A 1 86 ? 16.531 -3.039 0.449 1.00 62.22 86 VAL A O 1
ATOM 712 N N . ILE A 1 87 ? 15.983 -4.178 2.316 1.00 64.56 87 ILE A N 1
ATOM 713 C CA . ILE A 1 87 ? 14.979 -3.248 2.845 1.00 64.56 87 ILE A CA 1
ATOM 714 C C . ILE A 1 87 ? 15.504 -1.812 2.908 1.00 64.56 87 ILE A C 1
ATOM 716 O O . ILE A 1 87 ? 14.734 -0.878 2.720 1.00 64.56 87 ILE A O 1
ATOM 720 N N . GLU A 1 88 ? 16.812 -1.626 3.081 1.00 66.25 88 GLU A N 1
ATOM 721 C CA . GLU A 1 88 ? 17.473 -0.318 3.089 1.00 66.25 88 GLU A CA 1
ATOM 722 C C . GLU A 1 88 ? 17.241 0.497 1.805 1.00 66.25 88 GLU A C 1
ATOM 724 O O . GLU A 1 88 ? 17.109 1.719 1.867 1.00 66.25 88 GLU A O 1
ATOM 729 N N . ASP A 1 89 ? 17.126 -0.154 0.642 1.00 72.00 89 ASP A N 1
ATOM 730 C CA . ASP A 1 89 ? 16.867 0.536 -0.627 1.00 72.00 89 ASP A CA 1
ATOM 731 C C . ASP A 1 89 ? 15.380 0.888 -0.801 1.00 72.00 89 ASP A C 1
ATOM 733 O O . ASP A 1 89 ? 15.035 1.751 -1.614 1.00 72.00 89 ASP A O 1
ATOM 737 N N . PHE A 1 90 ? 14.474 0.250 -0.056 1.00 76.00 90 PHE A N 1
ATOM 738 C CA . PHE A 1 90 ? 13.041 0.414 -0.272 1.00 76.00 90 PHE A CA 1
ATOM 739 C C . PHE A 1 90 ? 12.535 1.834 -0.023 1.00 76.00 90 PHE A C 1
ATOM 741 O O . PHE A 1 90 ? 11.854 2.363 -0.905 1.00 76.00 90 PHE A O 1
ATOM 748 N N . PRO A 1 91 ? 12.865 2.505 1.097 1.00 76.00 91 PRO A N 1
ATOM 749 C CA . PRO A 1 91 ? 12.402 3.865 1.295 1.00 76.00 91 PRO A CA 1
ATOM 750 C C . PRO A 1 91 ? 12.908 4.820 0.219 1.00 76.00 91 PRO A C 1
ATOM 752 O O . PRO A 1 91 ? 12.153 5.662 -0.266 1.00 76.00 91 PRO A O 1
ATOM 755 N N . ARG A 1 92 ? 14.158 4.638 -0.220 1.00 79.69 92 ARG A N 1
ATOM 756 C CA . ARG A 1 92 ? 14.725 5.395 -1.335 1.00 79.69 92 ARG A CA 1
ATOM 757 C C . ARG A 1 92 ? 13.929 5.164 -2.618 1.00 79.69 92 ARG A C 1
ATOM 759 O O . ARG A 1 92 ? 13.543 6.136 -3.260 1.00 79.69 92 ARG A O 1
ATOM 766 N N . ILE A 1 93 ? 13.656 3.907 -2.974 1.00 79.62 93 ILE A N 1
ATOM 767 C CA . ILE A 1 93 ? 12.868 3.556 -4.164 1.00 79.62 93 ILE A CA 1
ATOM 768 C C . ILE A 1 93 ? 11.483 4.190 -4.088 1.00 79.62 93 ILE A C 1
ATOM 770 O O . ILE A 1 93 ? 11.038 4.794 -5.059 1.00 79.62 93 ILE A O 1
ATOM 774 N N . VAL A 1 94 ? 10.803 4.095 -2.945 1.00 80.88 94 VAL A N 1
ATOM 775 C CA . VAL A 1 94 ? 9.489 4.720 -2.771 1.00 80.88 94 VAL A CA 1
ATOM 776 C C . VAL A 1 94 ? 9.599 6.225 -2.974 1.00 80.88 94 VAL A C 1
ATOM 778 O O . VAL A 1 94 ? 8.852 6.768 -3.778 1.00 80.88 94 VAL A O 1
ATOM 781 N N . CYS A 1 95 ? 10.558 6.896 -2.343 1.00 83.00 95 CYS A N 1
ATOM 782 C CA . CYS A 1 95 ? 10.783 8.326 -2.545 1.00 83.00 95 CYS A CA 1
ATOM 783 C C . CYS A 1 95 ? 11.058 8.692 -4.020 1.00 83.00 95 CYS A C 1
ATOM 785 O O . CYS A 1 95 ? 10.518 9.686 -4.503 1.00 83.00 95 CYS A O 1
ATOM 787 N N . GLU A 1 96 ? 11.822 7.886 -4.765 1.00 83.44 96 GLU A N 1
ATOM 788 C CA . GLU A 1 96 ? 12.014 8.074 -6.213 1.00 83.44 96 GLU A CA 1
ATOM 789 C C . GLU A 1 96 ? 10.695 7.890 -6.990 1.00 83.44 96 GLU A C 1
ATOM 791 O O . GLU A 1 96 ? 10.372 8.690 -7.869 1.00 83.44 96 GLU A O 1
ATOM 796 N N . LEU A 1 97 ? 9.886 6.886 -6.634 1.00 83.81 97 LEU A N 1
ATOM 797 C CA . LEU A 1 97 ? 8.565 6.658 -7.229 1.00 83.81 97 LEU A CA 1
ATOM 798 C C . LEU A 1 97 ? 7.598 7.817 -6.962 1.00 83.81 97 LEU A C 1
ATOM 800 O O . LEU A 1 97 ? 6.761 8.107 -7.815 1.00 83.81 97 LEU A O 1
ATOM 804 N N . MET A 1 98 ? 7.717 8.518 -5.832 1.00 85.25 98 MET A N 1
ATOM 805 C CA . MET A 1 98 ? 6.859 9.672 -5.520 1.00 85.25 98 MET A CA 1
ATOM 806 C C . MET A 1 98 ? 7.111 10.884 -6.425 1.00 85.25 98 MET A C 1
ATOM 808 O O . MET A 1 98 ? 6.267 11.774 -6.496 1.00 85.25 98 MET A O 1
ATOM 812 N N . GLN A 1 99 ? 8.232 10.911 -7.152 1.00 82.81 99 GLN A N 1
ATOM 813 C CA . GLN A 1 99 ? 8.516 11.935 -8.165 1.00 82.81 99 GLN A CA 1
ATOM 814 C C . GLN A 1 99 ? 7.794 11.664 -9.496 1.00 82.81 99 GLN A C 1
ATOM 816 O O . GLN A 1 99 ? 7.823 12.488 -10.410 1.00 82.81 99 GLN A O 1
ATOM 821 N N . THR A 1 100 ? 7.141 10.508 -9.625 1.00 84.31 100 THR A N 1
ATOM 822 C CA . THR A 1 100 ? 6.388 10.103 -10.817 1.00 84.31 100 THR A CA 1
ATOM 823 C C . THR A 1 100 ? 4.885 10.375 -10.632 1.00 84.31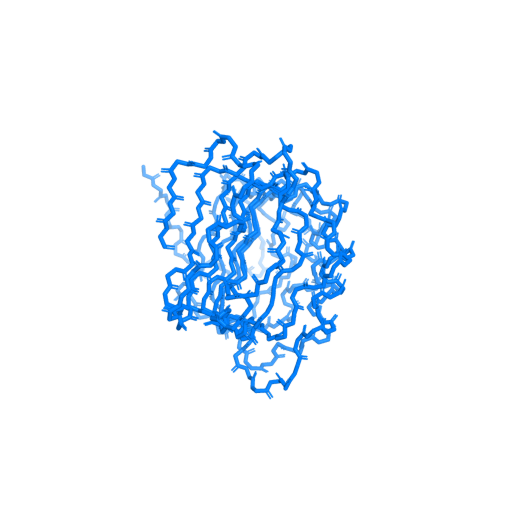 100 THR A C 1
ATOM 825 O O . THR A 1 100 ? 4.423 10.567 -9.504 1.00 84.31 100 THR A O 1
ATOM 828 N N . PRO A 1 101 ? 4.061 10.384 -11.698 1.00 91.06 101 PRO A N 1
ATOM 829 C CA . PRO A 1 101 ? 2.624 10.644 -11.576 1.00 91.06 101 PRO A CA 1
ATOM 830 C C . PRO A 1 101 ? 1.817 9.411 -11.132 1.00 91.06 101 PRO A C 1
ATOM 832 O O . PRO A 1 101 ? 0.632 9.308 -11.458 1.00 91.06 101 PRO A O 1
ATOM 835 N N . ILE A 1 102 ? 2.436 8.477 -10.403 1.00 92.19 102 ILE A N 1
ATOM 836 C CA . ILE A 1 102 ? 1.776 7.266 -9.915 1.00 92.19 102 ILE A CA 1
ATOM 837 C C . ILE A 1 102 ? 0.617 7.642 -8.983 1.00 92.19 102 ILE A C 1
ATOM 839 O O . ILE A 1 102 ? 0.761 8.391 -8.017 1.00 92.19 102 ILE A O 1
ATOM 843 N N . GLU A 1 103 ? -0.548 7.071 -9.272 1.00 95.50 103 GLU A N 1
ATOM 844 C CA . GLU A 1 103 ? -1.773 7.200 -8.480 1.00 95.50 103 GLU A CA 1
ATOM 845 C C . GLU A 1 103 ? -2.112 5.882 -7.756 1.00 95.50 103 GLU A C 1
ATOM 847 O O . GLU A 1 103 ? -2.828 5.891 -6.751 1.00 95.50 103 GLU A O 1
ATOM 852 N N . ILE A 1 104 ? -1.624 4.745 -8.267 1.00 95.31 104 ILE A N 1
ATOM 853 C CA . ILE A 1 104 ? -1.859 3.400 -7.732 1.00 95.31 104 ILE A CA 1
ATOM 854 C C . ILE A 1 104 ? -0.513 2.713 -7.522 1.00 95.31 104 ILE A C 1
ATOM 856 O O . ILE A 1 104 ? 0.203 2.435 -8.483 1.00 95.31 104 ILE A O 1
ATOM 860 N N . LEU A 1 105 ? -0.199 2.401 -6.269 1.00 93.06 105 LEU A N 1
ATOM 861 C CA . LEU A 1 105 ? 1.032 1.715 -5.900 1.00 93.06 105 LEU A CA 1
ATOM 862 C C . LEU A 1 105 ? 0.710 0.451 -5.114 1.00 93.06 105 LEU A C 1
ATOM 864 O O . LEU A 1 105 ? -0.062 0.481 -4.153 1.00 93.06 105 LEU A O 1
ATOM 868 N N . SER A 1 106 ? 1.291 -0.665 -5.538 1.00 92.94 106 SER A N 1
ATOM 869 C CA . SER A 1 106 ? 1.081 -1.962 -4.912 1.00 92.94 106 SER A CA 1
ATOM 870 C C . SER A 1 106 ? 2.404 -2.680 -4.713 1.00 92.94 106 SER A C 1
ATOM 872 O O . SER A 1 106 ? 3.067 -3.020 -5.685 1.00 92.94 106 SER A O 1
ATOM 874 N N . PHE A 1 107 ? 2.738 -2.973 -3.463 1.00 89.62 107 PHE A N 1
ATOM 875 C CA . PHE A 1 107 ? 3.789 -3.906 -3.080 1.00 89.62 107 PHE A CA 1
ATOM 876 C C . PHE A 1 107 ? 3.129 -5.118 -2.441 1.00 89.62 107 PHE A C 1
ATOM 878 O O . PHE A 1 107 ? 2.444 -4.985 -1.425 1.00 89.62 107 PHE A O 1
ATOM 885 N N . ARG A 1 108 ? 3.296 -6.293 -3.044 1.00 90.19 108 ARG A N 1
ATOM 886 C CA . ARG A 1 108 ? 2.750 -7.541 -2.512 1.00 90.19 108 ARG A CA 1
ATOM 887 C C . ARG A 1 108 ? 3.847 -8.557 -2.272 1.00 90.19 108 ARG A C 1
ATOM 889 O O . ARG A 1 108 ? 4.540 -8.921 -3.219 1.00 90.19 108 ARG A O 1
ATOM 896 N N . ASN A 1 109 ? 3.941 -9.094 -1.062 1.00 87.38 109 ASN A N 1
ATOM 897 C CA . ASN A 1 109 ? 4.885 -10.175 -0.786 1.00 87.38 109 ASN A CA 1
ATOM 898 C C . ASN A 1 109 ? 6.334 -9.798 -1.134 1.00 87.38 109 ASN A C 1
ATOM 900 O O . ASN A 1 109 ? 7.082 -10.607 -1.663 1.00 87.38 109 ASN A O 1
ATOM 904 N N . THR A 1 110 ? 6.715 -8.534 -0.939 1.00 77.69 110 THR A N 1
ATOM 905 C CA . THR A 1 110 ? 8.026 -8.003 -1.341 1.00 77.69 110 THR A CA 1
ATOM 906 C C . THR A 1 110 ? 9.066 -8.043 -0.227 1.00 77.69 110 THR A C 1
ATOM 908 O O . THR A 1 110 ? 10.238 -7.822 -0.501 1.00 77.69 110 THR A O 1
ATOM 911 N N . PHE A 1 111 ? 8.660 -8.320 1.015 1.00 74.38 111 PHE A N 1
ATOM 912 C CA . PHE A 1 111 ? 9.543 -8.354 2.187 1.00 74.38 111 PHE A CA 1
ATOM 913 C C . PHE A 1 111 ? 9.374 -9.675 2.936 1.00 74.38 111 PHE A C 1
ATOM 915 O O . PHE A 1 111 ? 8.737 -9.762 3.986 1.00 74.38 111 PHE A O 1
ATOM 922 N N . THR A 1 112 ? 9.868 -10.753 2.332 1.00 62.31 112 THR A N 1
ATOM 923 C CA . THR A 1 112 ? 9.592 -12.119 2.799 1.00 62.31 112 THR A CA 1
ATOM 924 C C . THR A 1 112 ? 10.572 -12.635 3.842 1.00 62.31 112 THR A C 1
ATOM 926 O O . THR A 1 112 ? 10.273 -13.624 4.508 1.00 62.31 112 THR A O 1
ATOM 929 N N . GLU A 1 113 ? 11.744 -12.015 3.982 1.00 63.25 113 GLU A N 1
ATOM 930 C CA . GLU A 1 113 ? 12.723 -12.452 4.976 1.00 63.25 113 GLU A CA 1
ATOM 931 C C . GLU A 1 113 ? 12.356 -11.984 6.386 1.00 63.25 113 GLU A C 1
ATOM 933 O O . GLU A 1 113 ? 11.669 -10.980 6.578 1.00 63.25 113 GLU A O 1
ATOM 938 N N . LYS A 1 114 ? 12.813 -12.751 7.385 1.00 56.44 114 LYS A N 1
ATOM 939 C CA . LYS A 1 114 ? 12.696 -12.440 8.815 1.00 56.44 114 LYS A CA 1
ATOM 940 C C . LYS A 1 114 ? 13.556 -11.220 9.159 1.00 56.44 114 LYS A C 1
ATOM 942 O O . LYS A 1 114 ? 14.578 -11.344 9.821 1.00 56.44 114 LYS A O 1
ATOM 947 N N . THR A 1 115 ? 13.170 -10.041 8.705 1.00 54.25 115 THR A N 1
ATOM 948 C CA . THR A 1 115 ? 13.702 -8.800 9.257 1.00 54.25 115 THR A CA 1
ATOM 949 C C . THR A 1 115 ? 12.836 -8.412 10.436 1.00 54.25 115 THR A C 1
ATOM 951 O O . THR A 1 115 ? 11.624 -8.257 10.294 1.00 54.25 115 THR A O 1
ATOM 954 N N . GLU A 1 116 ? 13.459 -8.358 11.609 1.00 55.75 116 GLU A N 1
ATOM 955 C CA . GLU A 1 116 ? 12.766 -8.388 12.898 1.00 55.75 116 GLU A CA 1
ATOM 956 C C . GLU A 1 116 ? 11.948 -7.134 13.209 1.00 55.75 116 GLU A C 1
ATOM 958 O O . GLU A 1 116 ? 11.103 -7.188 14.096 1.00 55.75 116 GLU A O 1
ATOM 963 N N . ASP A 1 117 ? 12.086 -6.049 12.448 1.00 62.81 117 ASP A N 1
ATOM 964 C CA . ASP A 1 117 ? 11.193 -4.907 12.587 1.00 62.81 117 ASP A CA 1
ATOM 965 C C . ASP A 1 117 ? 11.225 -4.000 11.345 1.00 62.81 117 ASP A C 1
ATOM 967 O O . ASP A 1 117 ? 12.260 -3.429 11.001 1.00 62.81 117 ASP A O 1
ATOM 971 N N . LEU A 1 118 ? 10.086 -3.851 10.659 1.00 67.12 118 LEU A N 1
ATOM 972 C CA . LEU A 1 118 ? 9.914 -2.894 9.555 1.00 67.12 118 LEU A CA 1
ATOM 973 C C . LEU A 1 118 ? 9.343 -1.545 10.036 1.00 67.12 118 LEU A C 1
ATOM 975 O O . LEU A 1 118 ? 8.977 -0.705 9.209 1.00 67.12 118 LEU A O 1
ATOM 979 N N . SER A 1 119 ? 9.273 -1.294 11.346 1.00 67.19 119 SER A N 1
ATOM 980 C CA . SER A 1 119 ? 8.777 -0.031 11.913 1.00 67.19 119 SER A CA 1
ATOM 981 C C . SER A 1 119 ? 9.527 1.199 11.382 1.00 67.19 119 SER A C 1
ATOM 983 O O . SER A 1 119 ? 8.917 2.212 11.033 1.00 67.19 119 SER A O 1
ATOM 985 N N . THR A 1 120 ? 10.849 1.108 11.212 1.00 68.56 120 THR A N 1
ATOM 986 C CA . THR A 1 120 ? 11.675 2.172 10.611 1.00 68.56 120 THR A CA 1
ATOM 987 C C . THR A 1 120 ? 11.331 2.407 9.141 1.00 68.56 120 THR A C 1
ATOM 989 O O . THR A 1 120 ? 11.297 3.548 8.676 1.00 68.56 120 THR A O 1
ATOM 992 N N . THR A 1 121 ? 10.996 1.338 8.417 1.00 71.75 121 THR A N 1
ATOM 993 C CA . THR A 1 121 ? 10.536 1.412 7.027 1.00 71.75 121 THR A CA 1
ATOM 994 C C . THR A 1 121 ? 9.206 2.152 6.939 1.00 71.75 121 THR A C 1
ATOM 996 O O . THR A 1 121 ? 9.002 2.940 6.014 1.00 71.75 121 THR A O 1
ATOM 999 N N . TRP A 1 122 ? 8.332 1.961 7.931 1.00 74.00 122 TRP A N 1
ATOM 1000 C CA . TRP A 1 122 ? 7.051 2.647 8.015 1.00 74.00 122 TRP A CA 1
ATOM 1001 C C . TRP A 1 122 ? 7.204 4.168 8.116 1.00 74.00 122 TRP A C 1
ATOM 1003 O O . TRP A 1 122 ? 6.577 4.908 7.359 1.00 74.00 122 TRP A O 1
ATOM 1013 N N . ASN A 1 123 ? 8.076 4.649 9.003 1.00 73.19 123 ASN A N 1
ATOM 1014 C CA . ASN A 1 123 ? 8.304 6.087 9.170 1.00 73.19 123 ASN A CA 1
ATOM 1015 C C . ASN A 1 123 ? 8.823 6.738 7.882 1.00 73.19 123 ASN A C 1
ATOM 1017 O O . ASN A 1 123 ? 8.336 7.795 7.474 1.00 73.19 123 ASN A O 1
ATOM 1021 N N . THR A 1 124 ? 9.758 6.084 7.194 1.00 73.88 124 THR A N 1
ATOM 1022 C CA . THR A 1 124 ? 10.302 6.628 5.946 1.00 73.88 124 THR A CA 1
ATOM 1023 C C . THR A 1 124 ? 9.288 6.558 4.802 1.00 73.88 124 THR A C 1
ATOM 1025 O O . THR A 1 124 ? 9.176 7.508 4.026 1.00 73.88 124 THR A O 1
ATOM 1028 N N . LEU A 1 125 ? 8.482 5.490 4.731 1.00 77.25 125 LEU A N 1
ATOM 1029 C CA . LEU A 1 125 ? 7.324 5.420 3.836 1.00 77.25 125 LEU A CA 1
ATOM 1030 C C . LEU A 1 125 ? 6.383 6.608 4.051 1.00 77.25 125 LEU A C 1
ATOM 1032 O O . LEU A 1 125 ? 5.996 7.256 3.081 1.00 77.25 125 LEU A O 1
ATOM 1036 N N . CYS A 1 126 ? 6.036 6.910 5.305 1.00 75.81 126 CYS A N 1
ATOM 1037 C CA . CYS A 1 126 ? 5.143 8.018 5.644 1.00 75.81 126 CYS A CA 1
ATOM 1038 C C . CYS A 1 126 ? 5.678 9.348 5.117 1.00 75.81 126 CYS A C 1
ATOM 1040 O O . CYS A 1 126 ? 4.934 10.097 4.484 1.00 75.81 126 CYS A O 1
ATOM 1042 N N . TYR A 1 127 ? 6.974 9.602 5.313 1.00 78.31 127 TYR A N 1
ATOM 1043 C CA . TYR A 1 127 ? 7.618 10.821 4.838 1.00 78.31 127 TYR A CA 1
ATOM 1044 C C . TYR A 1 127 ? 7.538 10.962 3.312 1.00 78.31 127 TYR A C 1
ATOM 1046 O O . TYR A 1 127 ? 7.105 12.000 2.813 1.00 78.31 127 TYR A O 1
ATOM 1054 N N . CYS A 1 128 ? 7.889 9.910 2.562 1.00 79.94 128 CYS A N 1
ATOM 1055 C CA . CYS A 1 128 ? 7.814 9.949 1.099 1.00 79.94 128 CYS A CA 1
ATOM 1056 C C . CYS A 1 128 ? 6.357 10.121 0.622 1.00 79.94 128 CYS A C 1
ATOM 1058 O O . CYS A 1 128 ? 6.082 10.883 -0.305 1.00 79.94 128 CYS A O 1
ATOM 1060 N N . LEU A 1 129 ? 5.412 9.414 1.249 1.00 81.56 129 LEU A N 1
ATOM 1061 C CA . LEU A 1 129 ? 4.021 9.365 0.804 1.00 81.56 129 LEU A CA 1
ATOM 1062 C C . LEU A 1 129 ? 3.263 10.673 1.039 1.00 81.56 129 LEU A C 1
ATOM 1064 O O . LEU A 1 129 ? 2.350 10.948 0.260 1.00 81.56 129 LEU A O 1
ATOM 1068 N N . ASN A 1 130 ? 3.608 11.467 2.058 1.00 79.06 130 ASN A N 1
ATOM 1069 C CA . ASN A 1 130 ? 2.793 12.615 2.479 1.00 79.06 130 ASN A CA 1
ATOM 1070 C C . ASN A 1 130 ? 2.554 13.635 1.343 1.00 79.06 130 ASN A C 1
ATOM 1072 O O . ASN A 1 130 ? 1.446 14.136 1.169 1.00 79.06 130 ASN A O 1
ATOM 1076 N N . SER A 1 131 ? 3.555 13.843 0.482 1.00 73.69 131 SER A N 1
ATOM 1077 C CA . SER A 1 131 ? 3.477 14.743 -0.685 1.00 73.69 131 SER A CA 1
ATOM 1078 C C . SER A 1 131 ? 3.056 14.048 -1.987 1.00 73.69 131 SER A C 1
ATOM 1080 O O . SER A 1 131 ? 3.131 14.632 -3.071 1.00 73.69 131 SER A O 1
ATOM 1082 N N . SER A 1 132 ? 2.648 12.781 -1.917 1.00 83.81 132 SER A N 1
ATOM 1083 C CA . SER A 1 132 ? 2.360 11.974 -3.100 1.00 83.81 132 SER A CA 1
ATOM 1084 C C . SER A 1 132 ? 0.953 12.200 -3.661 1.00 83.81 132 SER A C 1
ATOM 1086 O O . SER A 1 132 ? 0.008 12.619 -2.986 1.00 83.81 132 SER A O 1
ATOM 1088 N N . ARG A 1 133 ? 0.793 11.839 -4.937 1.00 90.38 133 ARG A N 1
ATOM 1089 C CA . ARG A 1 133 ? -0.503 11.810 -5.638 1.00 90.38 133 ARG A CA 1
ATOM 1090 C C . ARG A 1 133 ? -1.220 10.464 -5.497 1.00 90.38 133 ARG A C 1
ATOM 1092 O O . ARG A 1 133 ? -2.180 10.204 -6.226 1.00 90.38 133 ARG A O 1
ATOM 1099 N N . ILE A 1 134 ? -0.741 9.596 -4.604 1.00 91.69 134 ILE A N 1
ATOM 1100 C CA . ILE A 1 134 ? -1.231 8.228 -4.484 1.00 91.69 134 ILE A CA 1
ATOM 1101 C C . ILE A 1 134 ? -2.647 8.226 -3.929 1.00 91.69 134 ILE A C 1
ATOM 1103 O O . ILE A 1 134 ? -2.911 8.600 -2.793 1.00 91.69 134 ILE A O 1
ATOM 1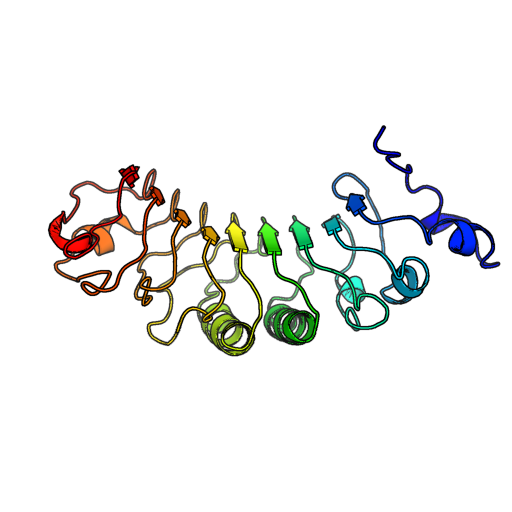107 N N . LYS A 1 135 ? -3.557 7.692 -4.738 1.00 95.19 135 LYS A N 1
ATOM 1108 C CA . LYS A 1 135 ? -4.963 7.493 -4.394 1.00 95.19 135 LYS A CA 1
ATOM 1109 C C . LYS A 1 135 ? -5.218 6.104 -3.831 1.00 95.19 135 LYS A C 1
ATOM 1111 O O . LYS A 1 135 ? -6.155 5.928 -3.047 1.00 95.19 135 LYS A O 1
ATOM 1116 N N . ARG A 1 136 ? -4.422 5.114 -4.250 1.00 95.75 136 ARG A N 1
ATOM 1117 C CA . ARG A 1 136 ? -4.551 3.715 -3.828 1.00 95.75 136 ARG A CA 1
ATOM 1118 C C . ARG A 1 136 ? -3.191 3.135 -3.467 1.00 95.75 136 ARG A C 1
ATOM 1120 O O . ARG A 1 136 ? -2.331 3.016 -4.336 1.00 95.75 136 ARG A O 1
ATOM 1127 N N . LEU A 1 137 ? -3.045 2.724 -2.213 1.00 93.38 137 LEU A N 1
ATOM 1128 C CA . LEU A 1 137 ? -1.847 2.070 -1.704 1.00 93.38 137 LEU A CA 1
ATOM 1129 C C . LEU A 1 137 ? -2.181 0.648 -1.250 1.00 93.38 137 LEU A C 1
ATOM 1131 O O . LEU A 1 137 ? -3.123 0.438 -0.482 1.00 93.38 137 LEU A O 1
ATOM 1135 N N . ARG A 1 138 ? -1.413 -0.329 -1.732 1.00 94.88 138 ARG A N 1
ATOM 1136 C CA . ARG A 1 138 ? -1.487 -1.729 -1.296 1.00 94.88 138 ARG A CA 1
ATOM 1137 C C . ARG A 1 138 ? -0.118 -2.177 -0.819 1.00 94.88 138 ARG A C 1
ATOM 1139 O O . ARG A 1 138 ? 0.837 -2.108 -1.582 1.00 94.88 138 ARG A O 1
ATOM 1146 N N . LEU A 1 139 ? -0.039 -2.641 0.418 1.00 91.44 139 LEU A N 1
ATOM 1147 C CA . LEU A 1 139 ? 1.174 -3.160 1.046 1.00 91.44 139 LEU A CA 1
ATOM 1148 C C . LEU A 1 139 ? 0.899 -4.543 1.653 1.00 91.44 139 LEU A C 1
ATOM 1150 O O . LEU A 1 139 ? 1.276 -4.823 2.787 1.00 91.44 139 LEU A O 1
ATOM 1154 N N . THR A 1 140 ? 0.209 -5.400 0.909 1.00 93.00 140 THR A N 1
ATOM 1155 C CA . THR A 1 140 ? -0.267 -6.704 1.384 1.00 93.00 140 THR A CA 1
ATOM 1156 C C . THR A 1 140 ? 0.847 -7.747 1.462 1.00 93.00 140 THR A C 1
ATOM 1158 O O . THR A 1 140 ? 1.717 -7.754 0.593 1.00 93.00 140 THR A O 1
ATOM 1161 N N . GLU A 1 141 ? 0.772 -8.689 2.403 1.00 91.94 141 GLU A N 1
ATOM 1162 C CA . GLU A 1 141 ? 1.695 -9.843 2.489 1.00 91.94 141 GLU A CA 1
ATOM 1163 C C . GLU A 1 141 ? 3.166 -9.456 2.749 1.00 91.94 141 GLU A C 1
ATOM 1165 O O . GLU A 1 141 ? 4.074 -10.138 2.301 1.00 91.94 141 GLU A O 1
ATOM 1170 N N . ASN A 1 142 ? 3.444 -8.357 3.449 1.00 86.31 142 ASN A N 1
ATOM 1171 C CA . ASN A 1 142 ? 4.790 -7.769 3.535 1.00 86.31 142 ASN A CA 1
ATOM 1172 C C . ASN A 1 142 ? 5.461 -7.896 4.907 1.00 86.31 142 ASN A C 1
ATOM 1174 O O . ASN A 1 142 ? 6.457 -7.227 5.159 1.00 86.31 142 ASN A O 1
ATOM 1178 N N . ASN A 1 143 ? 4.923 -8.720 5.808 1.00 85.44 143 ASN A N 1
ATOM 1179 C CA . ASN A 1 143 ? 5.440 -8.883 7.171 1.00 85.44 143 ASN A CA 1
ATOM 1180 C C . ASN A 1 143 ? 5.589 -7.568 7.968 1.00 85.44 143 ASN A C 1
ATOM 1182 O O . ASN A 1 143 ? 6.315 -7.557 8.962 1.00 85.44 143 ASN A O 1
ATOM 1186 N N . PHE A 1 144 ? 4.908 -6.477 7.587 1.00 83.00 144 PHE A N 1
ATOM 1187 C CA . PHE A 1 144 ? 4.959 -5.223 8.342 1.00 83.00 144 PHE A CA 1
ATOM 1188 C C . PHE A 1 144 ? 4.479 -5.464 9.770 1.00 83.00 144 PHE A C 1
ATOM 1190 O O . PHE A 1 144 ? 3.381 -5.975 9.966 1.00 83.00 144 PHE A O 1
ATOM 1197 N N . ALA A 1 145 ? 5.303 -5.121 10.754 1.00 83.88 145 ALA A N 1
ATOM 1198 C CA . ALA A 1 145 ? 5.038 -5.377 12.161 1.00 83.88 145 ALA A CA 1
ATOM 1199 C C . ALA A 1 145 ? 5.001 -4.077 12.967 1.00 83.88 145 ALA A C 1
ATOM 1201 O O . ALA A 1 145 ? 5.418 -3.021 12.491 1.00 83.88 145 ALA A O 1
ATOM 1202 N N . GLY A 1 146 ? 4.504 -4.183 14.197 1.00 81.12 146 GLY A N 1
ATOM 1203 C CA . GLY A 1 146 ? 4.451 -3.063 15.126 1.00 81.12 146 GLY A CA 1
ATOM 1204 C C . GLY A 1 146 ? 3.303 -2.085 14.849 1.00 81.12 146 GLY A C 1
ATOM 1205 O O . GLY A 1 146 ? 2.370 -2.399 14.095 1.00 81.12 146 GLY A O 1
ATOM 1206 N N . PRO A 1 147 ? 3.335 -0.917 15.511 1.00 79.38 147 PRO A N 1
ATOM 1207 C CA . PRO A 1 147 ? 2.332 0.112 15.338 1.00 79.38 147 PRO A CA 1
ATOM 1208 C C . PRO A 1 147 ? 2.546 0.850 14.021 1.00 79.38 147 PRO A C 1
ATOM 1210 O O . PRO A 1 147 ? 3.653 1.273 13.685 1.00 79.38 147 PRO A O 1
ATOM 1213 N N . ILE A 1 148 ? 1.453 1.104 13.314 1.00 76.56 148 ILE A N 1
ATOM 1214 C CA . ILE A 1 148 ? 1.464 2.137 12.287 1.00 76.56 148 ILE A CA 1
ATOM 1215 C C . ILE A 1 148 ? 1.598 3.493 12.978 1.00 76.56 148 ILE A C 1
ATOM 1217 O O . ILE A 1 148 ? 0.722 3.885 13.750 1.00 76.56 148 ILE A O 1
ATOM 1221 N N . SER A 1 149 ? 2.724 4.157 12.706 1.00 68.12 149 SER A N 1
ATOM 1222 C CA . SER A 1 149 ? 3.151 5.401 13.349 1.00 68.12 149 SER A CA 1
ATOM 1223 C C . SER A 1 149 ? 2.049 6.461 13.360 1.00 68.12 149 SER A C 1
ATOM 1225 O O . SER A 1 149 ? 1.421 6.715 12.332 1.00 68.12 149 SER A O 1
ATOM 1227 N N . GLU A 1 150 ? 1.872 7.126 14.506 1.00 64.44 150 GLU A N 1
ATOM 1228 C CA . GLU A 1 150 ? 1.000 8.304 14.661 1.00 64.44 150 GLU A CA 1
ATOM 1229 C C . GLU A 1 150 ? 1.416 9.452 13.731 1.00 64.44 150 GLU A C 1
ATOM 1231 O O . GLU A 1 150 ? 0.595 10.283 13.352 1.00 64.44 150 GLU A O 1
ATOM 1236 N N . LEU A 1 151 ? 2.686 9.462 13.306 1.00 59.91 151 LEU A N 1
ATOM 123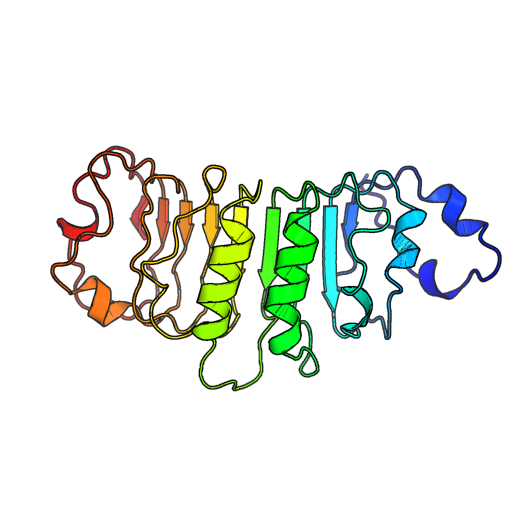7 C CA . LEU A 1 151 ? 3.223 10.418 12.339 1.00 59.91 151 LEU A CA 1
ATOM 1238 C C . LEU A 1 151 ? 2.717 10.175 10.915 1.00 59.91 151 LEU A C 1
ATOM 1240 O O . LEU A 1 151 ? 3.031 10.961 10.017 1.00 59.91 151 LEU A O 1
ATOM 1244 N N . TRP A 1 152 ? 1.967 9.095 10.669 1.00 70.81 152 TRP A N 1
ATOM 1245 C CA . TRP A 1 152 ? 1.346 8.911 9.371 1.00 70.81 152 TRP A CA 1
ATOM 1246 C C . TRP A 1 152 ? 0.156 9.847 9.205 1.00 70.81 152 TRP A C 1
ATOM 1248 O O . TRP A 1 152 ? -1.007 9.506 9.434 1.00 70.81 152 TRP A O 1
ATOM 1258 N N . GLU A 1 153 ? 0.455 11.038 8.714 1.00 73.25 153 GLU A N 1
ATOM 1259 C CA . GLU A 1 153 ? -0.541 11.855 8.054 1.00 73.25 153 GLU A CA 1
ATOM 1260 C C . GLU A 1 153 ? -0.797 11.241 6.683 1.00 73.25 153 GLU A C 1
ATOM 1262 O O . GLU A 1 153 ? 0.057 11.232 5.795 1.00 73.25 153 GLU A O 1
ATOM 1267 N N . SER A 1 154 ? -1.972 10.629 6.530 1.00 72.12 154 SER A N 1
ATOM 1268 C CA . SER A 1 154 ? -2.352 10.061 5.245 1.00 72.12 154 SER A CA 1
ATOM 1269 C C . SER A 1 154 ? -2.307 11.158 4.163 1.00 72.12 154 SER A C 1
ATOM 1271 O O . SER A 1 154 ? -2.798 12.273 4.406 1.00 72.12 154 SER A O 1
ATOM 1273 N N . PRO A 1 155 ? -1.750 10.865 2.969 1.00 78.81 155 PRO A N 1
ATOM 1274 C CA . PRO A 1 155 ? -1.653 11.847 1.894 1.00 78.81 155 PRO A CA 1
ATOM 1275 C C . PRO A 1 155 ? -3.036 12.399 1.559 1.00 78.81 155 PRO A C 1
ATOM 1277 O O . PRO A 1 155 ? -4.018 11.650 1.545 1.00 78.81 155 PRO A O 1
ATOM 1280 N N . ASP A 1 156 ? -3.128 13.685 1.218 1.00 85.38 156 ASP A N 1
ATOM 1281 C CA . ASP A 1 156 ? -4.405 14.340 0.879 1.00 85.38 156 ASP A CA 1
ATOM 1282 C C . ASP A 1 156 ? -5.187 13.622 -0.222 1.00 85.38 156 ASP A C 1
ATOM 1284 O O . ASP A 1 156 ? -6.420 13.673 -0.265 1.00 85.38 156 ASP A O 1
ATOM 1288 N N . SER A 1 157 ? -4.475 12.919 -1.099 1.00 90.44 157 SER A N 1
ATOM 1289 C CA . SER A 1 157 ? -5.025 12.183 -2.230 1.00 90.44 157 SER A CA 1
ATOM 1290 C C . SER A 1 157 ? -5.429 10.737 -1.910 1.00 90.44 157 SER A C 1
ATOM 1292 O O . SER A 1 157 ? -6.225 10.168 -2.663 1.00 90.44 157 SER A O 1
ATOM 1294 N N . LEU A 1 158 ? -4.954 10.147 -0.805 1.00 91.75 158 LEU A N 1
ATOM 1295 C CA . LEU A 1 158 ? -5.140 8.724 -0.512 1.00 91.75 158 LEU A CA 1
ATOM 1296 C C . LEU A 1 158 ? -6.591 8.426 -0.125 1.00 91.75 158 LEU A C 1
ATOM 1298 O O . LEU A 1 158 ? -7.148 9.036 0.784 1.00 91.75 158 LEU A O 1
ATOM 1302 N N . ARG A 1 159 ? -7.220 7.481 -0.832 1.00 94.44 159 ARG A N 1
ATOM 1303 C CA . ARG A 1 159 ? -8.619 7.066 -0.607 1.00 94.44 159 ARG A CA 1
ATOM 1304 C C . ARG A 1 159 ? -8.764 5.575 -0.333 1.00 94.44 159 ARG A C 1
ATOM 1306 O O . ARG A 1 159 ? -9.742 5.175 0.288 1.00 94.44 159 ARG A O 1
ATOM 1313 N N . PHE A 1 160 ? -7.821 4.763 -0.800 1.00 95.94 160 PHE A N 1
ATOM 1314 C CA . PHE A 1 160 ? -7.816 3.317 -0.614 1.00 95.94 160 PHE A CA 1
ATOM 1315 C C . PHE A 1 160 ? -6.497 2.893 0.016 1.00 95.94 160 PHE A C 1
ATOM 1317 O O . PHE A 1 160 ? -5.432 3.169 -0.546 1.00 95.94 160 PHE A O 1
ATOM 1324 N N . LEU A 1 161 ? -6.584 2.175 1.128 1.00 93.69 161 LEU A N 1
ATOM 1325 C CA . LEU A 1 161 ? -5.440 1.603 1.810 1.00 93.69 161 LEU A CA 1
ATOM 1326 C C . LEU A 1 161 ? -5.693 0.125 2.102 1.00 93.69 161 LEU A C 1
ATOM 1328 O O . LEU A 1 161 ? -6.664 -0.226 2.768 1.00 93.69 161 LEU A O 1
ATOM 1332 N N . ASN A 1 162 ? -4.797 -0.733 1.623 1.00 95.69 162 ASN A N 1
ATOM 1333 C CA . ASN A 1 162 ? -4.806 -2.151 1.955 1.00 95.69 162 ASN A CA 1
ATOM 1334 C C . ASN A 1 162 ? -3.465 -2.570 2.564 1.00 95.69 162 ASN A C 1
ATOM 1336 O O . ASN A 1 162 ? -2.425 -2.463 1.914 1.00 95.69 162 ASN A O 1
ATOM 1340 N N . LEU A 1 163 ? -3.523 -3.062 3.796 1.00 93.56 163 LEU A N 1
ATOM 1341 C CA . LEU A 1 163 ? -2.405 -3.559 4.593 1.00 93.56 163 LEU A CA 1
ATOM 1342 C C . LEU A 1 163 ? -2.658 -5.005 5.050 1.00 93.56 163 LEU A C 1
ATOM 1344 O O . LEU A 1 163 ? -2.135 -5.428 6.082 1.00 93.56 163 LEU A O 1
ATOM 1348 N N . SER A 1 164 ? -3.486 -5.759 4.327 1.00 96.38 164 SER A N 1
ATOM 1349 C CA . SER A 1 164 ? -3.863 -7.109 4.731 1.00 96.38 164 SER A CA 1
ATOM 1350 C C . SER A 1 164 ? -2.687 -8.084 4.739 1.00 96.38 164 SER A C 1
ATOM 1352 O O . SER A 1 164 ? -1.757 -7.942 3.939 1.00 96.38 164 SER A O 1
ATOM 1354 N N . THR A 1 165 ? -2.768 -9.113 5.580 1.00 95.12 165 THR A N 1
ATOM 1355 C CA . THR A 1 165 ? -1.749 -10.169 5.690 1.00 95.12 165 THR A CA 1
ATOM 1356 C C . THR A 1 165 ? -0.393 -9.571 6.064 1.00 95.12 165 THR A C 1
ATOM 1358 O O . THR A 1 165 ? 0.588 -9.632 5.326 1.00 95.12 165 THR A O 1
ATOM 1361 N N . ASN A 1 166 ? -0.353 -8.902 7.210 1.00 91.38 166 ASN A N 1
ATOM 1362 C CA . ASN A 1 166 ? 0.867 -8.374 7.817 1.00 91.38 166 ASN A CA 1
ATOM 1363 C C . ASN A 1 166 ? 0.896 -8.791 9.303 1.00 91.38 166 ASN A C 1
ATOM 1365 O O . ASN A 1 166 ? 0.194 -9.707 9.723 1.00 91.38 166 ASN A O 1
ATOM 1369 N N . LYS A 1 167 ? 1.761 -8.175 10.105 1.00 90.94 167 LYS A N 1
ATOM 1370 C CA . LYS A 1 167 ? 1.943 -8.440 11.542 1.00 90.94 167 LYS A CA 1
ATOM 1371 C C . LYS A 1 167 ? 1.672 -7.185 12.380 1.00 90.94 167 LYS A C 1
ATOM 1373 O O . LYS A 1 167 ? 2.271 -6.996 13.440 1.00 90.94 167 LYS A O 1
ATOM 1378 N N . LEU A 1 168 ? 0.807 -6.297 11.888 1.00 88.31 168 LEU A N 1
ATOM 1379 C CA . LEU A 1 168 ? 0.494 -5.032 12.549 1.00 88.31 168 LEU A CA 1
ATOM 1380 C C . LEU A 1 168 ? -0.267 -5.306 13.841 1.00 88.31 168 LEU A C 1
ATOM 1382 O O . LEU A 1 168 ? -1.258 -6.033 13.822 1.00 88.31 168 LEU A O 1
ATOM 1386 N N . ASN A 1 169 ? 0.171 -4.710 14.947 1.00 88.12 169 ASN A N 1
ATOM 1387 C CA . ASN A 1 169 ? -0.472 -4.884 16.254 1.00 88.12 169 ASN A CA 1
ATOM 1388 C C . ASN A 1 169 ? -1.196 -3.627 16.748 1.00 88.12 169 ASN A C 1
ATOM 1390 O O . ASN A 1 169 ? -1.997 -3.707 17.675 1.00 88.12 169 ASN A O 1
ATOM 1394 N N . GLN A 1 170 ? -0.960 -2.474 16.116 1.00 85.31 170 GLN A N 1
ATOM 1395 C CA . GLN A 1 170 ? -1.677 -1.230 16.380 1.00 85.31 170 GLN A CA 1
ATOM 1396 C C . GLN A 1 170 ? -1.810 -0.407 15.101 1.00 85.31 170 GLN A C 1
ATOM 1398 O O . GLN A 1 170 ? -0.999 -0.511 14.177 1.00 85.31 170 GLN A O 1
ATOM 1403 N N . PHE A 1 171 ? -2.815 0.465 15.076 1.00 77.88 171 PHE A N 1
ATOM 1404 C CA . PHE A 1 171 ? -3.050 1.366 13.960 1.00 77.88 171 PHE A CA 1
ATOM 1405 C C . PHE A 1 171 ? -3.510 2.738 14.460 1.00 77.88 171 PHE A C 1
ATOM 1407 O O . PHE A 1 171 ? -4.646 2.877 14.906 1.00 77.88 171 PHE A O 1
ATOM 1414 N N . ALA A 1 172 ? -2.641 3.750 14.392 1.00 68.06 172 ALA A N 1
ATOM 1415 C CA . ALA A 1 172 ? -2.903 5.082 14.947 1.00 68.06 172 ALA A CA 1
ATOM 1416 C C . ALA A 1 172 ? -2.946 6.183 13.870 1.00 68.06 172 ALA A C 1
ATOM 1418 O O . ALA A 1 172 ? -2.417 7.276 14.045 1.00 68.06 172 ALA A O 1
ATOM 1419 N N . VAL A 1 173 ? -3.561 5.890 12.725 1.00 66.19 173 VAL A N 1
ATOM 1420 C CA . VAL A 1 173 ? -3.595 6.813 11.580 1.00 66.19 173 VAL A CA 1
ATOM 1421 C C . VAL A 1 173 ? -4.846 7.656 11.621 1.00 66.19 173 VAL A C 1
ATOM 1423 O O . VAL A 1 173 ? -5.950 7.152 11.829 1.00 66.19 173 VAL A O 1
ATOM 1426 N N . ASN A 1 174 ? -4.694 8.927 11.279 1.00 70.81 174 ASN A N 1
ATOM 1427 C CA . ASN A 1 174 ? -5.822 9.760 10.911 1.00 70.81 174 ASN A CA 1
ATOM 1428 C C . ASN A 1 174 ? -6.434 9.268 9.579 1.00 70.81 174 ASN A C 1
ATOM 1430 O O . ASN A 1 174 ? -5.957 9.593 8.485 1.00 70.81 174 ASN A O 1
ATOM 1434 N N . LEU A 1 175 ? -7.505 8.475 9.678 1.00 72.81 175 LEU A N 1
ATOM 1435 C CA . LEU A 1 175 ? -8.232 7.908 8.535 1.00 72.81 175 LEU A CA 1
ATOM 1436 C C . LEU A 1 175 ? -9.233 8.874 7.899 1.00 72.81 175 LEU A C 1
ATOM 1438 O O . LEU A 1 175 ? -9.973 8.464 7.010 1.00 72.81 175 LEU A O 1
ATOM 1442 N N . ASN A 1 176 ? -9.277 10.147 8.304 1.00 79.94 176 ASN A N 1
ATOM 1443 C CA . ASN A 1 176 ? -10.334 11.062 7.861 1.00 79.94 176 ASN A CA 1
ATOM 1444 C C . ASN A 1 176 ? -10.393 11.262 6.338 1.00 79.94 176 ASN A C 1
ATOM 1446 O O . ASN A 1 176 ? -11.392 11.753 5.825 1.00 79.94 176 ASN A O 1
ATOM 1450 N N . LYS A 1 177 ? -9.331 10.892 5.617 1.00 86.06 177 LYS A N 1
ATOM 1451 C CA . LYS A 1 177 ? -9.226 10.975 4.156 1.00 86.06 177 LYS A CA 1
ATOM 1452 C C . LYS A 1 177 ? -9.478 9.635 3.459 1.00 86.06 177 LYS A C 1
ATOM 1454 O O . LYS A 1 177 ? -9.721 9.617 2.255 1.00 86.06 177 LYS A O 1
ATOM 1459 N N . ILE A 1 178 ? -9.407 8.517 4.181 1.00 89.94 178 ILE A N 1
ATOM 1460 C CA . ILE A 1 178 ? -9.494 7.165 3.623 1.00 89.94 178 ILE A CA 1
ATOM 1461 C C . ILE A 1 178 ? -10.964 6.751 3.534 1.00 89.94 178 ILE A C 1
ATOM 1463 O O . ILE A 1 178 ? -11.715 6.888 4.490 1.00 89.94 178 ILE A O 1
ATOM 1467 N N . ARG A 1 179 ? -11.363 6.224 2.372 1.00 94.25 179 ARG A N 1
ATOM 1468 C CA . ARG A 1 179 ? -12.710 5.690 2.118 1.00 94.25 179 ARG A CA 1
ATOM 1469 C C . ARG A 1 179 ? -12.770 4.181 2.312 1.00 94.25 179 ARG A C 1
ATOM 1471 O O . ARG A 1 179 ? -13.761 3.664 2.811 1.00 94.25 179 ARG A O 1
ATOM 1478 N N . ILE A 1 180 ? -11.714 3.479 1.908 1.00 95.81 180 ILE A N 1
ATOM 1479 C CA . ILE A 1 180 ? -11.637 2.019 1.975 1.00 95.81 180 ILE A CA 1
ATOM 1480 C C . ILE A 1 180 ? -10.365 1.631 2.714 1.00 95.81 180 ILE A C 1
ATOM 1482 O O . ILE A 1 180 ? -9.263 1.956 2.258 1.00 95.81 180 ILE A O 1
ATOM 1486 N N . LEU A 1 181 ? -10.538 0.918 3.822 1.00 93.81 181 LEU A N 1
ATOM 1487 C CA . LEU A 1 181 ? -9.463 0.418 4.662 1.00 93.81 181 LEU A CA 1
ATOM 1488 C C . LEU A 1 181 ? -9.552 -1.103 4.787 1.00 93.81 181 LEU A C 1
ATOM 1490 O O . LEU A 1 181 ? -10.568 -1.643 5.215 1.00 93.81 181 LEU A O 1
ATOM 1494 N N . ILE A 1 182 ? -8.472 -1.794 4.440 1.00 96.44 182 ILE A N 1
ATOM 1495 C CA . ILE A 1 182 ? -8.371 -3.249 4.577 1.00 96.44 182 ILE A CA 1
ATOM 1496 C C . ILE A 1 182 ? -7.181 -3.555 5.483 1.00 96.44 182 ILE A C 1
ATOM 1498 O O . ILE A 1 182 ? -6.033 -3.310 5.108 1.00 96.44 182 ILE A O 1
ATOM 1502 N N . LEU A 1 183 ? -7.470 -4.081 6.671 1.00 94.31 183 LEU A N 1
ATOM 1503 C CA . LEU A 1 183 ? -6.507 -4.498 7.695 1.00 94.31 183 LEU A CA 1
ATOM 1504 C C . LEU A 1 183 ? -6.631 -5.993 8.023 1.00 94.31 183 LEU A C 1
ATOM 1506 O O . LEU A 1 183 ? -6.065 -6.453 9.013 1.00 94.31 183 LEU A O 1
ATOM 1510 N N . ARG A 1 184 ? -7.370 -6.750 7.208 1.00 96.38 184 ARG A N 1
ATOM 1511 C CA . ARG A 1 184 ? -7.567 -8.191 7.364 1.00 96.38 184 ARG A CA 1
ATOM 1512 C C . ARG A 1 184 ? -6.259 -8.937 7.632 1.00 96.38 184 ARG A C 1
ATOM 1514 O O . ARG A 1 184 ? -5.256 -8.619 7.001 1.00 96.38 184 ARG A O 1
ATOM 1521 N N . ASP A 1 185 ? -6.300 -9.970 8.469 1.00 96.38 185 ASP A N 1
ATOM 1522 C CA . ASP A 1 185 ? -5.167 -10.886 8.679 1.00 96.38 185 ASP A CA 1
ATOM 1523 C C . ASP A 1 185 ? -3.922 -10.139 9.196 1.00 96.38 185 ASP A C 1
ATOM 1525 O O . ASP A 1 185 ? -2.914 -9.957 8.514 1.00 96.38 185 ASP A O 1
ATOM 1529 N N . ASN A 1 186 ? -4.065 -9.589 10.399 1.00 94.00 186 ASN A N 1
ATOM 1530 C CA . ASN A 1 186 ? -3.037 -8.874 11.156 1.00 94.00 186 ASN A CA 1
ATOM 1531 C C . ASN A 1 186 ? -3.143 -9.278 12.644 1.00 94.00 186 ASN A C 1
ATOM 1533 O O . ASN A 1 186 ? -3.857 -10.215 13.001 1.00 94.00 186 ASN A O 1
ATOM 1537 N N . LEU A 1 187 ? -2.426 -8.588 13.536 1.00 92.88 187 LEU A N 1
ATOM 1538 C CA . LEU A 1 187 ? -2.376 -8.862 14.978 1.00 92.88 187 LEU A CA 1
ATOM 1539 C C . LEU A 1 187 ? -3.101 -7.778 15.802 1.00 92.88 187 LEU A C 1
ATOM 1541 O O . LEU A 1 187 ? -2.687 -7.457 16.914 1.00 92.88 187 LEU A O 1
ATOM 1545 N N . LEU A 1 188 ? -4.175 -7.182 15.266 1.00 90.81 188 LEU A N 1
ATOM 1546 C CA . LEU A 1 188 ? -4.837 -6.009 15.863 1.00 90.81 188 LEU A CA 1
ATOM 1547 C C . LEU A 1 188 ? -5.808 -6.331 17.015 1.00 90.81 188 LEU A C 1
ATOM 1549 O O . LEU A 1 188 ? -6.421 -5.411 17.558 1.00 90.81 188 LEU A O 1
ATOM 1553 N N . GLY A 1 189 ? -5.983 -7.601 17.387 1.00 89.25 189 GLY A N 1
ATOM 1554 C CA . GLY A 1 189 ? -7.004 -8.050 18.340 1.00 89.25 189 GLY A CA 1
ATOM 1555 C C . GLY A 1 189 ? -7.015 -7.280 19.662 1.00 89.25 189 GLY A C 1
ATOM 1556 O O . GLY A 1 189 ? -8.074 -6.806 20.077 1.00 89.25 189 GLY A O 1
ATOM 1557 N N . ASP A 1 190 ? -5.853 -7.097 20.291 1.00 85.94 190 ASP A N 1
ATOM 1558 C CA . ASP A 1 190 ? -5.732 -6.376 21.569 1.00 85.94 190 ASP A CA 1
ATOM 1559 C C . ASP A 1 190 ? -5.968 -4.869 21.404 1.00 85.94 190 ASP A C 1
ATOM 1561 O O . ASP A 1 190 ? -6.629 -4.226 22.223 1.00 85.94 190 ASP A O 1
ATOM 1565 N N . PHE A 1 191 ? -5.480 -4.288 20.305 1.00 84.88 191 PHE A N 1
ATOM 1566 C CA . PHE A 1 191 ? -5.672 -2.871 20.003 1.00 84.88 191 PHE A CA 1
ATOM 1567 C C . PHE A 1 191 ? -7.152 -2.530 19.799 1.00 84.88 191 PHE A C 1
ATOM 1569 O O . PHE A 1 191 ? -7.642 -1.542 20.352 1.00 84.88 191 PHE A O 1
ATOM 1576 N N . LEU A 1 192 ? -7.882 -3.376 19.070 1.00 82.25 192 LEU A N 1
ATOM 1577 C CA . LEU A 1 192 ? -9.307 -3.201 18.773 1.00 82.25 192 LEU A CA 1
ATOM 1578 C C . LEU A 1 192 ? -10.220 -3.416 19.995 1.00 82.25 192 LEU A C 1
ATOM 1580 O O . LEU A 1 192 ? -11.405 -3.074 19.966 1.00 82.25 192 LEU A O 1
ATOM 1584 N N . GLN A 1 193 ? -9.667 -3.949 21.084 1.00 80.69 193 GLN A N 1
ATOM 1585 C CA . GLN A 1 193 ? -10.333 -4.063 22.383 1.00 80.69 193 GLN A CA 1
ATOM 1586 C C . GLN A 1 193 ? -10.121 -2.829 23.270 1.00 80.69 193 GLN A C 1
ATOM 1588 O O . GLN A 1 193 ? -10.861 -2.626 24.235 1.00 80.69 193 GLN A O 1
ATOM 1593 N N . SER A 1 194 ? -9.133 -1.988 22.953 1.00 77.25 194 SER A N 1
ATOM 1594 C CA . SER A 1 194 ? -8.808 -0.794 23.736 1.00 77.25 194 SER A CA 1
ATOM 1595 C C . SER A 1 194 ? -9.848 0.328 23.567 1.00 77.25 194 SER A C 1
ATOM 1597 O O . SER A 1 194 ? -10.599 0.369 22.595 1.00 77.25 194 SER A O 1
ATOM 1599 N N . ASN A 1 195 ? -9.905 1.277 24.512 1.00 57.91 195 ASN A N 1
ATOM 1600 C CA . ASN A 1 195 ? -10.810 2.444 24.487 1.00 57.91 195 ASN A CA 1
ATOM 1601 C C . ASN A 1 195 ? -10.292 3.629 23.651 1.00 57.91 195 ASN A C 1
ATOM 1603 O O . ASN A 1 195 ? -10.619 4.782 23.934 1.00 57.91 195 ASN A O 1
ATOM 1607 N N . ARG A 1 196 ? -9.465 3.366 22.638 1.00 67.38 196 ARG A N 1
ATOM 1608 C CA . ARG A 1 196 ? -8.975 4.411 21.732 1.00 67.38 196 ARG A CA 1
ATOM 1609 C C . ARG A 1 196 ? -10.002 4.669 20.628 1.00 67.38 196 ARG A C 1
ATOM 1611 O O . ARG A 1 196 ? -10.746 3.773 20.257 1.00 67.38 196 ARG A O 1
ATOM 1618 N N . TYR A 1 197 ? -10.064 5.896 20.121 1.00 64.81 197 TYR A N 1
ATOM 1619 C CA . TYR A 1 197 ? -10.885 6.243 18.956 1.00 64.81 197 TYR A CA 1
ATOM 1620 C C . TYR A 1 197 ? -10.020 6.159 17.696 1.00 64.81 197 TYR A C 1
ATOM 1622 O O . TYR A 1 197 ? -8.869 6.591 17.732 1.00 64.81 197 TYR A O 1
ATOM 1630 N N . MET A 1 198 ? -10.555 5.636 16.587 1.00 63.78 198 MET A N 1
ATOM 1631 C CA . MET A 1 198 ? -9.804 5.576 15.322 1.00 63.78 198 MET A CA 1
ATOM 1632 C C . MET A 1 198 ? -9.921 6.856 14.495 1.00 63.78 198 MET A C 1
ATOM 1634 O O . MET A 1 198 ? -9.059 7.129 13.664 1.00 63.78 198 MET A O 1
ATOM 1638 N N . THR A 1 199 ? -10.993 7.630 14.666 1.00 61.44 199 THR A N 1
ATOM 1639 C CA . THR A 1 199 ? -11.303 8.752 13.770 1.00 61.44 199 THR A CA 1
ATOM 1640 C C . THR A 1 199 ? -12.017 9.888 14.476 1.00 61.44 199 THR A C 1
ATOM 1642 O O . THR A 1 199 ? -12.577 9.719 15.557 1.00 61.44 199 THR A O 1
ATOM 1645 N N . THR A 1 200 ? -12.035 11.052 13.828 1.00 62.47 200 THR A N 1
ATOM 1646 C CA . THR A 1 200 ? -12.881 12.177 14.235 1.00 62.47 200 THR A CA 1
ATOM 1647 C C . THR A 1 200 ? -14.182 12.176 13.425 1.00 62.47 200 THR A C 1
ATOM 1649 O O . THR A 1 200 ? -14.287 11.487 12.412 1.00 62.47 200 THR A O 1
ATOM 1652 N N . ASN A 1 201 ? -15.156 13.008 13.810 1.00 65.44 201 ASN A N 1
ATOM 1653 C CA . ASN A 1 201 ? -16.447 13.173 13.114 1.00 65.44 201 ASN A CA 1
ATOM 1654 C C . ASN A 1 201 ? -16.341 13.652 11.644 1.00 65.44 201 ASN A C 1
ATOM 1656 O O . ASN A 1 201 ? -17.358 13.916 11.009 1.00 65.44 201 ASN A O 1
ATOM 1660 N N . LYS A 1 202 ? -15.126 13.818 11.104 1.00 74.00 202 LYS A N 1
ATOM 1661 C CA . LYS A 1 202 ? -14.848 14.229 9.719 1.00 74.00 202 LYS A CA 1
ATOM 1662 C C . LYS A 1 202 ? -14.483 13.049 8.810 1.00 74.00 202 LYS A C 1
ATOM 1664 O O . LYS A 1 202 ? -13.943 13.265 7.728 1.00 74.00 202 LYS A O 1
ATOM 1669 N N . SER A 1 203 ? -14.724 11.817 9.250 1.00 81.62 203 SER A N 1
ATOM 1670 C CA . SER A 1 203 ? -14.358 10.626 8.489 1.00 81.62 203 SER A CA 1
ATOM 1671 C C . SER A 1 203 ? -15.195 10.451 7.216 1.00 81.62 203 SER A C 1
ATOM 1673 O O . SER A 1 203 ? -16.424 10.551 7.234 1.00 81.62 203 SER A O 1
ATOM 1675 N N . VAL A 1 204 ? -14.520 10.132 6.109 1.00 90.38 204 VAL A N 1
ATOM 1676 C CA . VAL A 1 204 ? -15.134 9.713 4.832 1.00 90.38 204 VAL A CA 1
ATOM 1677 C C . VAL A 1 204 ? -15.090 8.194 4.634 1.00 90.38 204 VAL A C 1
ATOM 1679 O O . VAL A 1 204 ? -15.276 7.712 3.519 1.00 90.38 204 VAL A O 1
ATOM 1682 N N . LEU A 1 205 ? -14.796 7.444 5.696 1.00 90.88 205 LEU A N 1
ATOM 1683 C CA . LEU A 1 205 ? -14.656 5.995 5.654 1.00 90.88 205 LEU A CA 1
ATOM 1684 C C . LEU A 1 205 ? -15.998 5.335 5.324 1.00 90.88 205 LEU A C 1
ATOM 1686 O O . LEU A 1 205 ? -17.006 5.630 5.955 1.00 90.88 205 LEU A O 1
ATOM 1690 N N . GLU A 1 206 ? -15.989 4.455 4.328 1.00 94.88 206 GLU A N 1
ATOM 1691 C CA . GLU A 1 206 ? -17.164 3.752 3.800 1.00 94.88 206 GLU A CA 1
ATOM 1692 C C . GLU A 1 206 ? -17.067 2.245 4.042 1.00 94.88 206 GLU A C 1
ATOM 1694 O O . GLU A 1 206 ? -18.067 1.607 4.364 1.00 94.88 206 GLU A O 1
ATOM 1699 N N . TYR A 1 207 ? -15.858 1.691 3.918 1.00 95.69 207 TYR A N 1
ATOM 1700 C CA . TYR A 1 207 ? -15.590 0.260 4.018 1.00 95.69 207 TYR A CA 1
ATOM 1701 C C . TYR A 1 207 ? -14.397 -0.008 4.929 1.00 95.69 207 TYR A C 1
ATOM 1703 O O . TYR A 1 207 ? -13.315 0.561 4.730 1.00 95.69 207 TYR A O 1
ATOM 1711 N N . VAL A 1 208 ? -14.580 -0.942 5.861 1.00 93.06 208 VAL A N 1
ATOM 1712 C CA . VAL A 1 208 ? -13.519 -1.467 6.716 1.00 93.06 208 VAL A CA 1
ATOM 1713 C C . VAL A 1 208 ? -13.564 -2.991 6.737 1.00 93.06 208 VAL A C 1
ATOM 1715 O O . VAL A 1 208 ? -14.617 -3.583 6.943 1.00 93.06 208 VAL A O 1
ATOM 1718 N N . ASP A 1 209 ? -12.405 -3.621 6.568 1.00 95.50 209 ASP A N 1
ATOM 1719 C CA . ASP A 1 209 ? -12.221 -5.057 6.795 1.00 95.50 209 ASP A CA 1
ATOM 1720 C C . ASP A 1 209 ? -11.136 -5.278 7.854 1.00 95.50 209 ASP A C 1
ATOM 1722 O O . ASP A 1 209 ? -9.953 -5.009 7.615 1.00 95.50 209 ASP A O 1
ATOM 1726 N N . LEU A 1 210 ? -11.566 -5.731 9.030 1.00 93.00 210 LEU A N 1
ATOM 1727 C CA . LEU A 1 210 ? -10.755 -6.136 10.178 1.00 93.00 210 LEU A CA 1
ATOM 1728 C C . LEU A 1 210 ? -10.792 -7.653 10.390 1.00 93.00 210 LEU A C 1
ATOM 1730 O O . LEU A 1 210 ? -10.290 -8.139 11.410 1.00 93.00 210 LEU A O 1
ATOM 1734 N N . SER A 1 211 ? -11.360 -8.417 9.458 1.00 95.00 211 SER A N 1
ATOM 1735 C CA . SER A 1 211 ? -11.489 -9.863 9.607 1.00 95.00 211 SER A CA 1
ATOM 1736 C C . SER A 1 211 ? -10.125 -10.525 9.848 1.00 95.00 211 SER A C 1
ATOM 1738 O O . SER A 1 211 ? -9.072 -10.019 9.460 1.00 95.00 211 SER A O 1
ATOM 1740 N N . GLN A 1 212 ? -10.108 -11.672 10.527 1.00 95.19 212 GLN A N 1
ATOM 1741 C CA . GLN A 1 212 ? -8.868 -12.425 10.785 1.00 95.19 212 GLN A CA 1
ATOM 1742 C C . GLN A 1 212 ? -7.815 -11.664 11.629 1.00 95.19 212 GLN A C 1
ATOM 1744 O O . GLN A 1 212 ? -6.626 -11.902 11.489 1.00 95.19 212 GLN A O 1
ATOM 1749 N N . ASN A 1 213 ? -8.234 -10.776 12.538 1.00 93.19 213 ASN A N 1
ATOM 1750 C CA . ASN A 1 213 ? -7.342 -10.080 13.485 1.00 93.19 213 ASN A CA 1
ATOM 1751 C C . ASN A 1 213 ? -7.348 -10.659 14.913 1.00 93.19 213 ASN A C 1
ATOM 1753 O O . ASN A 1 213 ? -6.959 -9.975 15.856 1.00 93.19 213 ASN A O 1
ATOM 1757 N N . ASN A 1 214 ? -7.832 -11.893 15.095 1.00 88.81 214 ASN A N 1
ATOM 1758 C CA . ASN A 1 214 ? -8.001 -12.521 16.415 1.00 88.81 214 ASN A CA 1
ATOM 1759 C C . ASN A 1 214 ? -8.804 -11.641 17.406 1.00 88.81 214 ASN A C 1
ATOM 1761 O O . ASN A 1 214 ? -8.435 -11.452 18.565 1.00 88.81 214 ASN A O 1
ATOM 1765 N N . ILE A 1 215 ? -9.887 -11.026 16.916 1.00 85.75 215 ILE A N 1
ATOM 1766 C CA . ILE A 1 215 ? -10.722 -10.100 17.687 1.00 85.75 215 ILE A CA 1
ATOM 1767 C C . ILE A 1 215 ? -11.708 -10.910 18.530 1.00 85.75 215 ILE A C 1
ATOM 1769 O O . ILE A 1 215 ? -12.698 -11.417 18.011 1.00 85.75 215 ILE A O 1
ATOM 1773 N N . ASN A 1 216 ? -11.470 -10.987 19.839 1.00 84.81 216 ASN A N 1
ATOM 1774 C CA . ASN A 1 216 ? -12.399 -11.643 20.771 1.00 84.81 216 ASN A CA 1
ATOM 1775 C C . ASN A 1 216 ? -13.519 -10.704 21.242 1.00 84.81 216 ASN A C 1
ATOM 1777 O O . ASN A 1 216 ? -14.593 -11.148 21.644 1.00 84.81 216 ASN A O 1
ATOM 1781 N N . LYS A 1 217 ? -13.275 -9.390 21.198 1.00 85.19 217 LYS A N 1
ATOM 1782 C CA . LYS A 1 217 ? -14.250 -8.346 21.514 1.00 85.19 217 LYS A CA 1
ATOM 1783 C C . LYS A 1 217 ? -13.934 -7.104 20.690 1.00 85.19 217 LYS A C 1
ATOM 1785 O O . LYS A 1 217 ? -12.790 -6.674 20.644 1.00 85.19 217 LYS A O 1
ATOM 1790 N N . LEU A 1 218 ? -14.936 -6.513 20.050 1.00 83.25 218 LEU A N 1
ATOM 1791 C CA . LEU A 1 218 ? -14.758 -5.282 19.283 1.00 83.25 218 LEU A CA 1
ATOM 1792 C C . LEU A 1 218 ? -15.251 -4.087 20.093 1.00 83.25 218 LEU A C 1
ATOM 1794 O O . LEU A 1 218 ? -16.399 -4.070 20.546 1.00 83.25 218 LEU A O 1
ATOM 1798 N N . ASN A 1 219 ? -14.413 -3.064 20.256 1.00 84.56 219 ASN A N 1
ATOM 1799 C CA . ASN A 1 219 ? -14.880 -1.803 20.805 1.00 84.56 219 ASN A CA 1
ATOM 1800 C C . ASN A 1 219 ? -15.618 -0.995 19.733 1.00 84.56 219 ASN A C 1
ATOM 1802 O O . ASN A 1 219 ? -15.015 -0.266 18.954 1.00 84.56 219 ASN A O 1
ATOM 1806 N N . VAL A 1 220 ? -16.947 -1.079 19.715 1.00 80.06 220 VAL A N 1
ATOM 1807 C CA . VAL A 1 220 ? -17.790 -0.355 18.745 1.00 80.06 220 VAL A CA 1
ATOM 1808 C C . VAL A 1 220 ? -17.585 1.166 18.754 1.00 80.06 220 VAL A C 1
ATOM 1810 O O . VAL A 1 220 ? -17.852 1.825 17.752 1.00 80.06 220 VAL A O 1
ATOM 1813 N N . ARG A 1 221 ? -17.056 1.739 19.848 1.00 80.81 221 ARG A N 1
ATOM 1814 C CA . ARG A 1 221 ? -16.721 3.171 19.916 1.00 80.81 221 ARG A CA 1
ATOM 1815 C C . ARG A 1 221 ? -15.580 3.565 18.976 1.00 80.81 221 ARG A C 1
ATOM 1817 O O . ARG A 1 221 ? -15.467 4.746 18.664 1.00 80.81 221 ARG A O 1
ATOM 1824 N N . LEU A 1 222 ? -14.788 2.608 18.482 1.00 76.62 222 LEU A N 1
ATOM 1825 C CA . LEU A 1 222 ? -13.745 2.840 17.475 1.00 76.62 222 LEU A CA 1
ATOM 1826 C C . LEU A 1 222 ? -14.296 3.502 16.207 1.00 76.62 222 LEU A C 1
ATOM 1828 O O . LEU A 1 222 ? -13.604 4.319 15.603 1.00 76.62 222 LEU A O 1
ATOM 1832 N N . PHE A 1 223 ? -15.542 3.182 15.844 1.00 79.06 223 PHE A N 1
ATOM 1833 C CA . PHE A 1 223 ? -16.217 3.688 14.645 1.00 79.06 223 PHE A CA 1
ATOM 1834 C C . PHE A 1 223 ? -17.186 4.834 14.940 1.00 79.06 223 PHE A C 1
ATOM 1836 O O . PHE A 1 223 ? -17.936 5.273 14.067 1.00 79.06 223 PHE A O 1
ATOM 1843 N N . HIS A 1 224 ? -17.185 5.343 16.173 1.00 79.06 224 HIS A N 1
ATOM 1844 C CA . HIS A 1 224 ? -17.973 6.517 16.501 1.00 79.06 224 HIS A CA 1
ATOM 1845 C C . HIS A 1 224 ? -17.500 7.711 15.654 1.00 79.06 224 HIS A C 1
ATOM 1847 O O . HIS A 1 224 ? -16.301 7.936 15.490 1.00 79.06 224 HIS A O 1
ATOM 1853 N N . GLY A 1 225 ? -18.440 8.477 15.097 1.00 77.75 225 GLY A N 1
ATOM 1854 C CA . GLY A 1 225 ? -18.113 9.598 14.208 1.00 77.75 225 GLY A CA 1
ATOM 1855 C C . GLY A 1 225 ? -17.800 9.205 12.758 1.00 77.75 225 GLY A C 1
ATOM 1856 O O . GLY A 1 225 ? -17.183 9.995 12.045 1.00 77.75 225 GLY A O 1
ATOM 1857 N N . GLN A 1 226 ? -18.227 8.021 12.303 1.00 84.25 226 GLN A N 1
ATOM 1858 C CA . GLN A 1 226 ? -18.095 7.576 10.910 1.00 84.25 226 GLN A CA 1
ATOM 1859 C C . GLN A 1 226 ? -19.460 7.526 10.205 1.00 84.25 226 GLN A C 1
ATOM 1861 O O . GLN A 1 226 ? -20.024 6.450 10.021 1.00 84.25 226 GLN A O 1
ATOM 1866 N N . PRO A 1 227 ? -20.019 8.682 9.802 1.00 86.38 227 PRO A N 1
ATOM 1867 C CA . PRO A 1 227 ? -21.377 8.749 9.254 1.00 86.38 227 PRO A CA 1
ATOM 1868 C C . PRO A 1 227 ? -21.539 8.022 7.911 1.00 86.38 227 PRO A C 1
ATOM 1870 O O . PRO A 1 227 ? -22.659 7.713 7.523 1.00 86.38 227 PRO A O 1
ATOM 1873 N N . ASN A 1 228 ? -20.437 7.760 7.203 1.00 91.62 228 ASN A N 1
ATOM 1874 C CA . ASN A 1 228 ? -20.445 7.131 5.884 1.00 91.62 228 ASN A CA 1
ATOM 1875 C C . ASN A 1 228 ? -20.130 5.627 5.920 1.00 91.62 228 ASN A C 1
ATOM 1877 O O . ASN A 1 228 ? -20.201 4.983 4.872 1.00 91.62 228 ASN A O 1
ATOM 1881 N N . LEU A 1 229 ? -19.780 5.063 7.087 1.00 91.44 229 LEU A N 1
ATOM 1882 C CA . LEU A 1 229 ? -19.392 3.658 7.192 1.00 91.44 229 LEU A CA 1
ATOM 1883 C C . LEU A 1 229 ? -20.613 2.779 6.919 1.00 91.44 229 LEU A C 1
ATOM 1885 O O . LEU A 1 229 ? -21.554 2.747 7.709 1.00 91.44 229 LEU A O 1
ATOM 1889 N N . ASN A 1 230 ? -20.585 2.061 5.798 1.00 94.12 230 ASN A N 1
ATOM 1890 C CA . ASN A 1 230 ? -21.683 1.197 5.369 1.00 94.12 230 ASN A CA 1
ATOM 1891 C C . ASN A 1 230 ? -21.343 -0.293 5.476 1.00 94.12 230 ASN A C 1
ATOM 1893 O O . ASN A 1 230 ? -22.250 -1.118 5.540 1.00 94.12 230 ASN A O 1
ATOM 1897 N N . THR A 1 231 ? -20.053 -0.633 5.509 1.00 95.12 231 THR A N 1
ATOM 1898 C CA . THR A 1 231 ? -19.585 -2.018 5.508 1.00 95.12 231 THR A CA 1
ATOM 1899 C C . THR A 1 231 ? -18.442 -2.196 6.500 1.00 95.12 231 THR A C 1
ATOM 1901 O O . THR A 1 231 ? -17.428 -1.499 6.415 1.00 95.12 231 THR A O 1
ATOM 1904 N N . LEU A 1 232 ? -18.602 -3.156 7.413 1.00 92.56 232 LEU A N 1
ATOM 1905 C CA . LEU A 1 232 ? -17.603 -3.568 8.395 1.00 92.56 232 LEU A CA 1
ATOM 1906 C C . LEU A 1 232 ? -17.535 -5.101 8.428 1.00 92.56 232 LEU A C 1
ATOM 1908 O O . LEU A 1 232 ? -18.541 -5.742 8.734 1.00 92.56 232 LEU A O 1
ATOM 1912 N N . TYR A 1 233 ? -16.365 -5.654 8.107 1.00 91.56 233 TYR A N 1
ATOM 1913 C CA . TYR A 1 233 ? -16.048 -7.088 8.165 1.00 91.56 233 TYR A CA 1
ATOM 1914 C C . TYR A 1 233 ? -15.023 -7.407 9.250 1.00 91.56 233 TYR A C 1
ATOM 1916 O O . TYR A 1 233 ? -14.135 -6.555 9.487 1.00 91.56 233 TYR A O 1
#

Sequence (233 aa):
MLETVEVDILKADPFGQVYKSLNHLHTIDIGKCWFYQIASTTFRFVPYLKNLDIDISCSIRFLRNFHFGMSRLKSLTLRKLGTKFVIEDFPRIVCELMQTPIEILSFRNTFTEKTEDLSTTWNTLCYCLNSSRIKRLRLTENNFAGPISELWESPDSLRFLNLSTNKLNQFAVNLNKIRILILRDNLLGDFLQSNRYMTTNKSVLEYVDLSQNNINKLNVRLFHGQPNLNTLY

Foldseek 3Di:
DPPQPDPPVQVDDPPCPSLQVQCVDQEHACQPPEDQEDDLCSLLSHLNHAYYHHNYPYDPNNLPPNVPRQQRHAEYAYHCQDPVPDLVCVLVSLLVCQVHLHQYYEYYLNAVDPPPACQVVLVSNLVSQQSHLHQEYHDEQHQHAEENDLSRAHHLNHAYYAHAQYAYQYYNYAQLNYAEYEHHQYQPQVVQVDPDANYALSRNHAEYEHHNNVHPDGDPNNCPNVPRHDYYD

pLDDT: mean 77.59, std 15.16, range [29.58, 96.44]

InterPro domains:
  IPR032675 Leucine-rich repeat domain superfamily [G3DSA:3.80.10.10] (2-233)

Radius of gyration: 19.35 Å; chains: 1; bounding box: 42×30×59 Å

Organism: Mytilus edulis (NCBI:txid6550)

Secondary structure (DSSP, 8-state):
------TTHHHH-TTSTGGGGGGG--EEE-TT---S---GGGGGG-TT--EEEEE-SS-GGGGTTTTSS-TT--EEEEE---TT--TTHHHHHHHHHTTS--SEEEEES---S--S--HHHHHHHHHHHHT---SEEE-TTS--EEEE-TT----TT--EEE--SSEEEEE----TT-SEEE--SSS-TTGGGSS-----TT----EEE-TTS--SS--GGGGTT-TT--EE-